Protein AF-0000000068899303 (afdb_homodimer)

pLDDT: mean 80.13, std 23.03, range [24.72, 98.56]

Sequence (260 aa):
MVKLCFHVSSISHFLCCVFVSSFFVKTLVCQPFPRPDQIEILLAFKNEFPILKCDFRKWSDSKQKTKSWTSKDVKSFDGVVFDNDTGVVTKLDLLGACLSGTLRANSSLFRFHHLRYLDLSYNYFDSLSAMVKLCFHVSSISHFLCCVFVSSFFVKTLVCQPFPRPDQIEILLAFKNEFPILKCDFRKWSDSKQKTKSWTSKDVKSFDGVVFDNDTGVVTKLDLLGACLSGTLRANSSLFRFHHLRYLDLSYNYFDSLSA

Foldseek 3Di:
DDDDDDDDDPPPPPPPPPPPPVPPPPPPPQQDAQDVVQLVLLVQLCVQWDADPQDCVVPVPAALQQVQSDPVCNVRRGQWDADRRPNATATRGCANNRTEEEDDPPRSVVVRPRYPYDDPPNYHYDDNDD/DDDPPPDDDPPPPPPPPPPPPPPPPPPPPQQDAQDVVQLVLLVQLCVQWDADPQDCVVPVPAALQQVQSDPVCNVRRGQWDADRRPNATATRGCANNRTEEEDDPPRSVVVRPRYPYDDPPNYHYDDNDD

InterPro domains:
  IPR032675 Leucine-rich repeat domain superfamily [G3DSA:3.80.10.10] (34-130)
  IPR046956 Receptor-like protein 23-like [PTHR48061] (35-127)

Radius of gyration: 35.39 Å; Cα contacts (8 Å, |Δi|>4): 417; chains: 2; bounding box: 84×170×72 Å

Structure (mmCIF, N/CA/C/O backbone):
data_AF-0000000068899303-model_v1
#
loop_
_entity.id
_entity.type
_entity.pdbx_description
1 polymer 'BnaC02g09360D protein'
#
loop_
_atom_site.group_PDB
_atom_site.id
_atom_site.type_symbol
_atom_site.label_atom_id
_atom_site.label_alt_id
_atom_site.label_comp_id
_atom_site.label_asym_id
_atom_site.label_entity_id
_atom_site.label_seq_id
_atom_site.pdbx_PDB_ins_code
_atom_site.Cartn_x
_atom_site.Cartn_y
_atom_site.Cartn_z
_atom_site.occupancy
_atom_site.B_iso_or_equiv
_atom_site.auth_seq_id
_atom_site.auth_comp_id
_atom_site.auth_asym_id
_atom_site.auth_atom_id
_atom_site.pdbx_PDB_model_num
ATOM 1 N N . MET A 1 1 ? 47.969 77.938 48.969 1 29.16 1 MET A N 1
ATOM 2 C CA . MET A 1 1 ? 46.656 77.688 48.406 1 29.16 1 MET A CA 1
ATOM 3 C C . MET A 1 1 ? 46.688 76.5 47.406 1 29.16 1 MET A C 1
ATOM 5 O O . MET A 1 1 ? 47.688 76.375 46.688 1 29.16 1 MET A O 1
ATOM 9 N N . VAL A 1 2 ? 45.656 75.625 47.438 1 36.94 2 VAL A N 1
ATOM 10 C CA . VAL A 1 2 ? 45.188 74.25 47.219 1 36.94 2 VAL A CA 1
ATOM 11 C C . VAL A 1 2 ? 44.844 74.062 45.75 1 36.94 2 VAL A C 1
ATOM 13 O O . VAL A 1 2 ? 43.656 74.125 45.375 1 36.94 2 VAL A O 1
ATOM 16 N N . LYS A 1 3 ? 45.438 74.812 44.844 1 29.44 3 LYS A N 1
ATOM 17 C CA . LYS A 1 3 ? 44.5 74.75 43.719 1 29.44 3 LYS A CA 1
ATOM 18 C C . LYS A 1 3 ? 44.156 73.312 43.344 1 29.44 3 LYS A C 1
ATOM 20 O O . LYS A 1 3 ? 42.969 73 43.188 1 29.44 3 LYS A O 1
ATOM 25 N N . LEU A 1 4 ? 44.969 72.75 42.469 1 34.19 4 LEU A N 1
ATOM 26 C CA . LEU A 1 4 ? 44.625 72.125 41.219 1 34.19 4 LEU A CA 1
ATOM 27 C C . LEU A 1 4 ? 44.125 70.688 41.438 1 34.19 4 LEU A C 1
ATOM 29 O O . LEU A 1 4 ? 44.875 69.812 41.844 1 34.19 4 LEU A O 1
ATOM 33 N N . CYS A 1 5 ? 42.875 70.625 41.844 1 29.91 5 CYS A N 1
ATOM 34 C CA . CYS A 1 5 ? 42.062 69.438 42.188 1 29.91 5 CYS A CA 1
ATOM 35 C C . CYS A 1 5 ? 42.062 68.438 41.094 1 29.91 5 CYS A C 1
ATOM 37 O O . CYS A 1 5 ? 42.219 67.25 41.344 1 29.91 5 CYS A O 1
ATOM 39 N N . PHE A 1 6 ? 41.344 68.562 39.906 1 32.66 6 PHE A N 1
ATOM 40 C CA . PHE A 1 6 ? 40.25 67.688 39.5 1 32.66 6 PHE A CA 1
ATOM 41 C C . PHE A 1 6 ? 40.812 66.375 38.875 1 32.66 6 PHE A C 1
ATOM 43 O O . PHE A 1 6 ? 41.938 66.375 38.406 1 32.66 6 PHE A O 1
ATOM 50 N N . HIS A 1 7 ? 39.781 65.312 38.75 1 35.44 7 HIS A N 1
ATOM 51 C CA . HIS A 1 7 ? 39.344 63.906 38.719 1 35.44 7 HIS A CA 1
ATOM 52 C C . HIS A 1 7 ? 39.375 63.344 37.312 1 35.44 7 HIS A C 1
ATOM 54 O O . HIS A 1 7 ? 38.906 62.219 37.062 1 35.44 7 HIS A O 1
ATOM 60 N N . VAL A 1 8 ? 40.094 63.719 36.344 1 32.78 8 VAL A N 1
ATOM 61 C CA . VAL A 1 8 ? 39.531 63.281 35.062 1 32.78 8 VAL A CA 1
ATOM 62 C C . VAL A 1 8 ? 39.281 61.781 35.125 1 32.78 8 VAL A C 1
ATOM 64 O O . VAL A 1 8 ? 39.812 61.062 35.969 1 32.78 8 VAL A O 1
ATOM 67 N N . SER A 1 9 ? 38.781 61.188 33.875 1 36.06 9 SER A N 1
ATOM 68 C CA . SER A 1 9 ? 37.812 60.406 33.094 1 36.06 9 SER A CA 1
ATOM 69 C C . SER A 1 9 ? 38.344 59 32.875 1 36.06 9 SER A C 1
ATOM 71 O O . SER A 1 9 ? 39.344 58.781 32.188 1 36.06 9 SER A O 1
ATOM 73 N N . SER A 1 10 ? 38.719 58.219 33.875 1 37.72 10 SER A N 1
ATOM 74 C CA . SER A 1 10 ? 39.031 56.844 33.469 1 37.72 10 SER A CA 1
ATOM 75 C C . SER A 1 10 ? 37.906 56.281 32.594 1 37.72 10 SER A C 1
ATOM 77 O O . SER A 1 10 ? 36.75 56.25 33 1 37.72 10 SER A O 1
ATOM 79 N N . ILE A 1 11 ? 37.938 56.469 31.281 1 40.56 11 ILE A N 1
ATOM 80 C CA . ILE A 1 11 ? 37.219 55.781 30.219 1 40.56 11 ILE A CA 1
ATOM 81 C C . ILE A 1 11 ? 37.219 54.281 30.484 1 40.56 11 ILE A C 1
ATOM 83 O O . ILE A 1 11 ? 38.281 53.625 30.516 1 40.56 11 ILE A O 1
ATOM 87 N N . SER A 1 12 ? 36.5 53.812 31.531 1 38.66 12 SER A N 1
ATOM 88 C CA . SER A 1 12 ? 36.125 52.406 31.625 1 38.66 12 SER A CA 1
ATOM 89 C C . SER A 1 12 ? 35.75 51.844 30.266 1 38.66 12 SER A C 1
ATOM 91 O O . SER A 1 12 ? 35 52.469 29.5 1 38.66 12 SER A O 1
ATOM 93 N N . HIS A 1 13 ? 36.719 51.188 29.609 1 44.22 13 HIS A N 1
ATOM 94 C CA . HIS A 1 13 ? 36.469 50.25 28.516 1 44.22 13 HIS A CA 1
ATOM 95 C C . HIS A 1 13 ? 35.219 49.438 28.766 1 44.22 13 HIS A C 1
ATOM 97 O O . HIS A 1 13 ? 35.156 48.656 29.734 1 44.22 13 HIS A O 1
ATOM 103 N N . PHE A 1 14 ? 34 50.062 28.703 1 42.41 14 PHE A N 1
ATOM 104 C CA . PHE A 1 14 ? 32.781 49.281 28.438 1 42.41 14 PHE A CA 1
ATOM 105 C C . PHE A 1 14 ? 33.062 48.188 27.406 1 42.41 14 PHE A C 1
ATOM 107 O O . PHE A 1 14 ? 33.25 48.469 26.234 1 42.41 14 PHE A O 1
ATOM 114 N N . LEU A 1 15 ? 33.969 47.25 27.719 1 40.06 15 LEU A N 1
ATOM 115 C CA . LEU A 1 15 ? 33.906 46 26.969 1 40.06 15 LEU A CA 1
ATOM 116 C C . LEU A 1 15 ? 32.438 45.625 26.75 1 40.06 15 LEU A C 1
ATOM 118 O O . LEU A 1 15 ? 31.734 45.281 27.719 1 40.06 15 LEU A O 1
ATOM 122 N N . CYS A 1 16 ? 31.734 46.344 25.797 1 38.06 16 CYS A N 1
ATOM 123 C CA . CYS A 1 16 ? 30.516 45.844 25.156 1 38.06 16 CYS A CA 1
ATOM 124 C C . CYS A 1 16 ? 30.625 44.344 24.891 1 38.06 16 CYS A C 1
ATOM 126 O O . CYS A 1 16 ? 31.438 43.906 24.078 1 38.06 16 CYS A O 1
ATOM 128 N N . CYS A 1 17 ? 30.781 43.531 25.906 1 40.78 17 CYS A N 1
ATOM 129 C CA . CYS A 1 17 ? 30.344 42.156 25.625 1 40.78 17 CYS A CA 1
ATOM 130 C C . CYS A 1 17 ? 29.125 42.156 24.719 1 40.78 17 CYS A C 1
ATOM 132 O O . CYS A 1 17 ? 28.031 42.531 25.141 1 40.78 17 CYS A O 1
ATOM 134 N N . VAL A 1 18 ? 29.281 42.562 23.453 1 42.59 18 VAL A N 1
ATOM 135 C CA . VAL A 1 18 ? 28.344 42.062 22.453 1 42.59 18 VAL A CA 1
ATOM 136 C C . VAL A 1 18 ? 27.953 40.625 22.766 1 42.59 18 VAL A C 1
ATOM 138 O O . VAL A 1 18 ? 28.766 39.719 22.656 1 42.59 18 VAL A O 1
ATOM 141 N N . PHE A 1 19 ? 27.266 40.281 23.906 1 42.25 19 PHE A N 1
ATOM 142 C CA . PHE A 1 19 ? 26.406 39.094 23.922 1 42.25 19 PHE A CA 1
ATOM 143 C C . PHE A 1 19 ? 25.75 38.875 22.562 1 42.25 19 PHE A C 1
ATOM 145 O O . PHE A 1 19 ? 24.828 39.625 22.188 1 42.25 19 PHE A O 1
ATOM 152 N N . VAL A 1 20 ? 26.484 38.562 21.484 1 45.97 20 VAL A N 1
ATOM 153 C CA . VAL A 1 20 ? 25.891 37.875 20.344 1 45.97 20 VAL A CA 1
ATOM 154 C C . VAL A 1 20 ? 24.844 36.844 20.859 1 45.97 20 VAL A C 1
ATOM 156 O O . VAL A 1 20 ? 25.203 35.781 21.359 1 45.97 20 VAL A O 1
ATOM 159 N N . SER A 1 21 ? 23.812 37.25 21.672 1 47.25 21 SER A N 1
ATOM 160 C CA . SER A 1 21 ? 22.609 36.406 21.703 1 47.25 21 SER A CA 1
ATOM 161 C C . SER A 1 21 ? 22.375 35.719 20.375 1 47.25 21 SER A C 1
ATOM 163 O O . SER A 1 21 ? 22.234 36.344 19.344 1 47.25 21 SER A O 1
ATOM 165 N N . SER A 1 22 ? 23.125 34.688 20.094 1 49.34 22 SER A N 1
ATOM 166 C CA . SER A 1 22 ? 22.703 33.75 19.047 1 49.34 22 SER A CA 1
ATOM 167 C C . SER A 1 22 ? 21.188 33.594 19 1 49.34 22 SER A C 1
ATOM 169 O O . SER A 1 22 ? 20.594 33.062 19.938 1 49.34 22 SER A O 1
ATOM 171 N N . PHE A 1 23 ? 20.406 34.594 18.594 1 45.19 23 PHE A N 1
ATOM 172 C CA . PHE A 1 23 ? 19.031 34.375 18.156 1 45.19 23 PHE A CA 1
ATOM 173 C C . PHE A 1 23 ? 18.922 33.062 17.375 1 45.19 23 PHE A C 1
ATOM 175 O O . PHE A 1 23 ? 19.172 33.031 16.172 1 45.19 23 PHE A O 1
ATOM 182 N N . PHE A 1 24 ? 19.188 31.891 18 1 51.12 24 PHE A N 1
ATOM 183 C CA . PHE A 1 24 ? 18.609 30.688 17.391 1 51.12 24 PHE A CA 1
ATOM 184 C C . PHE A 1 24 ? 17.172 30.953 16.938 1 51.12 24 PHE A C 1
ATOM 186 O O . PHE A 1 24 ? 16.234 30.859 17.734 1 51.12 24 PHE A O 1
ATOM 193 N N . VAL A 1 25 ? 16.938 31.844 15.945 1 51.53 25 VAL A N 1
ATOM 194 C CA . VAL A 1 25 ? 15.648 31.781 15.273 1 51.53 25 VAL A CA 1
ATOM 195 C C . VAL A 1 25 ? 15.242 30.328 15.047 1 51.53 25 VAL A C 1
ATOM 197 O O . VAL A 1 25 ? 15.875 29.625 14.266 1 51.53 25 VAL A O 1
ATOM 200 N N . LYS A 1 26 ? 14.797 29.656 16.094 1 53.16 26 LYS A N 1
ATOM 201 C CA . LYS A 1 26 ? 14.008 28.484 15.703 1 53.16 26 LYS A CA 1
ATOM 202 C C . LYS A 1 26 ? 13.156 28.781 14.477 1 53.16 26 LYS A C 1
ATOM 204 O O . LYS A 1 26 ? 12.219 29.578 14.539 1 53.16 26 LYS A O 1
ATOM 209 N N . THR A 1 27 ? 13.664 28.859 13.242 1 52.06 27 THR A N 1
ATOM 210 C CA . THR A 1 27 ? 12.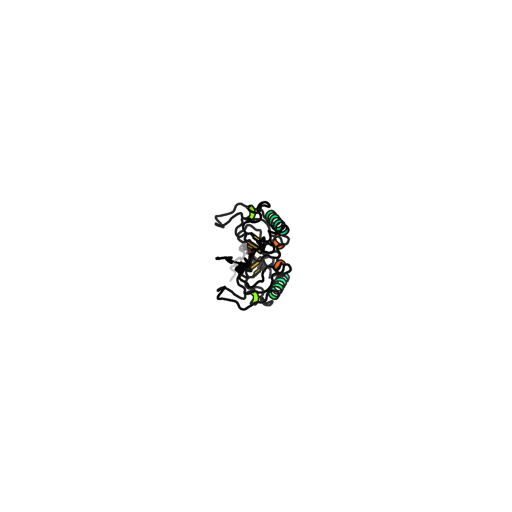742 28.812 12.117 1 52.06 27 THR A CA 1
ATOM 211 C C . THR A 1 27 ? 11.617 27.812 12.383 1 52.06 27 THR A C 1
ATOM 213 O O . THR A 1 27 ? 11.867 26.641 12.664 1 52.06 27 THR A O 1
ATOM 216 N N . LEU A 1 28 ? 10.555 28.203 12.969 1 50.09 28 LEU A N 1
ATOM 217 C CA . LEU A 1 28 ? 9.32 27.422 12.867 1 50.09 28 LEU A CA 1
ATOM 218 C C . LEU A 1 28 ? 9.156 26.844 11.477 1 50.09 28 LEU A C 1
ATOM 220 O O . LEU A 1 28 ? 8.938 27.578 10.508 1 50.09 28 LEU A O 1
ATOM 224 N N . VAL A 1 29 ? 10.031 25.953 11.062 1 52.75 29 VAL A N 1
ATOM 225 C CA . VAL A 1 29 ? 9.758 25.219 9.828 1 52.75 29 VAL A CA 1
ATOM 226 C C . VAL A 1 29 ? 8.266 24.891 9.75 1 52.75 29 VAL A C 1
ATOM 228 O O . VAL A 1 2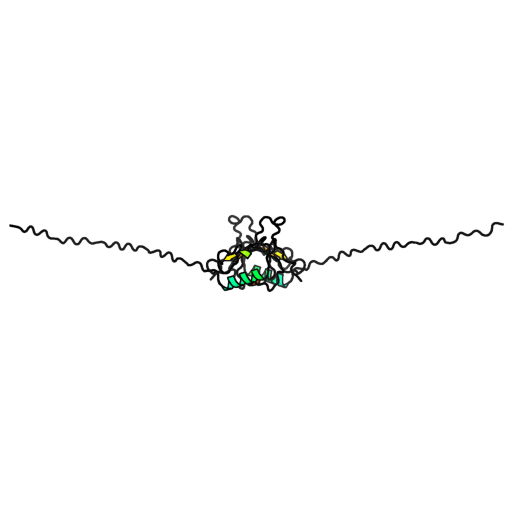9 ? 7.742 24.172 10.609 1 52.75 29 VAL A O 1
ATOM 231 N N . CYS A 1 30 ? 7.5 25.797 9.305 1 54.53 30 CYS A N 1
ATOM 232 C CA . CYS A 1 30 ? 6.105 25.469 9.008 1 54.53 30 CYS A CA 1
ATOM 233 C C . CYS A 1 30 ? 5.988 24.094 8.367 1 54.53 30 CYS A C 1
ATOM 235 O O . CYS A 1 30 ? 6.66 23.812 7.371 1 54.53 30 CYS A O 1
ATOM 237 N N . GLN A 1 31 ? 5.816 23 9.133 1 59.97 31 GLN A N 1
ATOM 238 C CA . GLN A 1 31 ? 5.531 21.703 8.523 1 59.97 31 GLN A CA 1
ATOM 239 C C . GLN A 1 31 ? 4.637 21.859 7.301 1 59.97 31 GLN A C 1
ATOM 241 O O . GLN A 1 31 ? 3.736 22.703 7.281 1 59.97 31 GLN A O 1
ATOM 246 N N . PRO A 1 32 ? 5.207 21.359 6.184 1 64 32 PRO A N 1
ATOM 247 C CA . PRO A 1 32 ? 4.363 21.484 4.992 1 64 32 PRO A CA 1
ATOM 248 C C . PRO A 1 32 ? 2.928 21.016 5.234 1 64 32 PRO A C 1
ATOM 250 O O . PRO A 1 32 ? 2.701 20.078 5.996 1 64 32 PRO A O 1
ATOM 253 N N . PHE A 1 33 ? 2.006 21.781 5.098 1 80.56 33 PHE A N 1
ATOM 254 C CA . PHE A 1 33 ? 0.578 21.484 5.082 1 80.56 33 PHE A CA 1
ATOM 255 C C . PHE A 1 33 ? 0.266 20.359 4.098 1 80.56 33 PHE A C 1
ATOM 257 O O . PHE A 1 33 ? 1 20.156 3.129 1 80.56 33 PHE A O 1
ATOM 264 N N . PRO A 1 34 ? -0.693 19.438 4.504 1 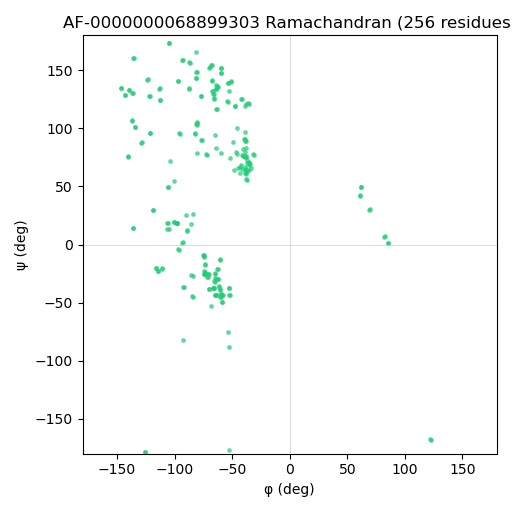92.12 34 PRO A N 1
ATOM 265 C CA . PRO A 1 34 ? -1.184 18.469 3.518 1 92.12 34 PRO A CA 1
ATOM 266 C C . PRO A 1 34 ? -1.44 19.109 2.152 1 92.12 34 PRO A C 1
ATOM 268 O O . PRO A 1 34 ? -2.074 20.156 2.068 1 92.12 34 PRO A O 1
ATOM 271 N N . ARG A 1 35 ? -0.821 18.547 1.108 1 93.75 35 ARG A N 1
ATOM 272 C CA . ARG A 1 35 ? -0.974 19.047 -0.255 1 93.75 35 ARG A CA 1
ATOM 273 C C . ARG A 1 35 ? -2.418 18.922 -0.726 1 93.75 35 ARG A C 1
ATOM 275 O O . ARG A 1 35 ? -3.045 17.875 -0.545 1 93.75 35 ARG A O 1
ATOM 282 N N . PRO A 1 36 ? -2.928 19.906 -1.355 1 94.44 36 PRO A N 1
ATOM 283 C CA . PRO A 1 36 ? -4.328 19.875 -1.778 1 94.44 36 PRO A CA 1
ATOM 284 C C . PRO A 1 36 ? -4.641 18.734 -2.734 1 94.44 36 PRO A C 1
ATOM 286 O O . PRO A 1 36 ? -5.734 18.156 -2.684 1 94.44 36 PRO A O 1
ATOM 289 N N . ASP A 1 37 ? -3.775 18.391 -3.652 1 95.94 37 ASP A N 1
ATOM 290 C CA . ASP A 1 37 ? -4.035 17.281 -4.57 1 95.94 37 ASP A CA 1
ATOM 291 C C . ASP A 1 37 ? -4.195 15.969 -3.814 1 95.94 37 ASP A C 1
ATOM 293 O O . ASP A 1 37 ? -5.012 15.125 -4.195 1 95.94 37 ASP A O 1
ATOM 297 N N . GLN A 1 38 ? -3.398 15.828 -2.717 1 96.19 38 GLN A N 1
ATOM 298 C CA . GLN A 1 38 ? -3.502 14.625 -1.893 1 96.19 38 GLN A CA 1
ATOM 299 C C . GLN A 1 38 ? -4.855 14.555 -1.195 1 96.19 38 GLN A C 1
ATOM 301 O O . GLN A 1 38 ? -5.453 13.477 -1.099 1 96.19 38 GLN A O 1
ATOM 306 N N . ILE A 1 39 ? -5.301 15.688 -0.806 1 96.81 39 ILE A N 1
ATOM 307 C CA . ILE A 1 39 ? -6.605 15.773 -0.157 1 96.81 39 ILE A CA 1
ATOM 308 C C . ILE A 1 39 ? -7.699 15.383 -1.146 1 96.81 39 ILE A C 1
ATOM 310 O O . ILE A 1 39 ? -8.617 14.625 -0.803 1 96.81 39 ILE A O 1
ATOM 314 N N . GLU A 1 40 ? -7.574 15.867 -2.281 1 97.19 40 GLU A N 1
ATOM 315 C CA . GLU A 1 40 ? -8.539 15.531 -3.324 1 97.19 40 GLU A CA 1
ATOM 316 C C . GLU A 1 40 ? -8.562 14.031 -3.59 1 97.19 40 GLU A C 1
ATOM 318 O O . GLU A 1 40 ? -9.633 13.438 -3.738 1 97.19 40 GLU A O 1
ATOM 323 N N . ILE A 1 41 ? -7.422 13.391 -3.652 1 97.88 41 ILE A N 1
ATOM 324 C CA . ILE A 1 41 ? -7.336 11.953 -3.873 1 97.88 41 ILE A CA 1
ATOM 325 C C . ILE A 1 41 ? -7.992 11.211 -2.709 1 97.88 41 ILE A C 1
ATOM 327 O O . ILE A 1 41 ? -8.742 10.258 -2.918 1 97.88 41 ILE A O 1
ATOM 331 N N . LEU A 1 42 ? -7.742 11.625 -1.48 1 98.06 42 LEU A N 1
ATOM 332 C CA . LEU A 1 42 ? -8.328 11 -0.303 1 98.06 42 LEU A CA 1
ATOM 333 C C . LEU A 1 42 ? -9.852 11.078 -0.348 1 98.06 42 LEU A C 1
ATOM 335 O O . LEU A 1 42 ? -10.539 10.086 -0.082 1 98.06 42 LEU A O 1
ATOM 339 N N . LEU A 1 43 ? -10.32 12.227 -0.686 1 97.62 43 LEU A N 1
ATOM 340 C CA . LEU A 1 43 ? -11.766 12.414 -0.711 1 97.62 43 LEU A CA 1
ATOM 341 C C . LEU A 1 43 ? -12.398 11.633 -1.861 1 97.62 43 LEU A C 1
ATOM 343 O O . LEU A 1 43 ? -13.5 11.094 -1.725 1 97.62 43 LEU A O 1
ATOM 347 N N . ALA A 1 44 ? -11.773 11.57 -2.982 1 97.69 44 ALA A N 1
ATOM 348 C CA . ALA A 1 44 ? -12.234 10.719 -4.074 1 97.69 44 ALA A CA 1
ATOM 349 C C . ALA A 1 44 ? -12.289 9.258 -3.637 1 97.69 44 ALA A C 1
ATOM 351 O O . ALA A 1 44 ? -13.266 8.555 -3.918 1 97.69 44 ALA A O 1
ATOM 352 N N . PHE A 1 45 ? -11.289 8.773 -2.936 1 98.12 45 PHE A N 1
ATOM 353 C CA . PHE A 1 45 ? -11.234 7.422 -2.404 1 98.12 45 PHE A CA 1
ATOM 354 C C . PHE A 1 45 ? -12.406 7.16 -1.468 1 98.12 45 PHE A C 1
ATOM 356 O O . PHE A 1 45 ? -13.078 6.133 -1.575 1 98.12 45 PHE A O 1
ATOM 363 N N . LYS A 1 46 ? -12.539 8.109 -0.593 1 97.38 46 LYS A N 1
ATOM 364 C CA . LYS A 1 46 ? -13.648 8.016 0.344 1 97.38 46 LYS A CA 1
ATOM 365 C C . LYS A 1 46 ? -14.969 7.801 -0.393 1 97.38 46 LYS A C 1
ATOM 367 O O . LYS A 1 46 ? -15.789 6.977 0.016 1 97.38 46 LYS A O 1
ATOM 372 N N . ASN A 1 47 ? -15.195 8.508 -1.46 1 96.81 47 ASN A N 1
ATOM 373 C CA . ASN A 1 47 ? -16.438 8.445 -2.225 1 96.81 47 ASN A CA 1
ATOM 374 C C . ASN A 1 47 ? -16.562 7.121 -2.979 1 96.81 47 ASN A C 1
ATOM 376 O O . ASN A 1 47 ? -17.672 6.672 -3.271 1 96.81 47 ASN A O 1
ATOM 380 N N . GLU A 1 48 ? -15.508 6.48 -3.285 1 96.75 48 GLU A N 1
ATOM 381 C CA . GLU A 1 48 ? -15.508 5.215 -4.012 1 96.75 48 GLU A CA 1
ATOM 382 C C . GLU A 1 48 ? -15.969 4.066 -3.119 1 96.75 48 GLU A C 1
ATOM 384 O O . GLU A 1 48 ? -16.469 3.051 -3.611 1 96.75 48 GLU A O 1
ATOM 389 N N . PHE A 1 49 ? -15.789 4.223 -1.804 1 96.62 49 PHE A N 1
ATOM 390 C CA . PHE A 1 49 ? -16 3.096 -0.903 1 96.62 49 PHE A CA 1
ATOM 391 C C . PHE A 1 49 ? -16.922 3.49 0.242 1 96.62 49 PHE A C 1
ATOM 393 O O . PHE A 1 49 ? -16.469 3.816 1.337 1 96.62 49 PHE A O 1
ATOM 400 N N . PRO A 1 50 ? -18.156 3.352 0.006 1 95.25 50 PRO A N 1
ATOM 401 C CA . PRO A 1 50 ? -19.125 3.709 1.059 1 95.25 50 PRO A CA 1
ATOM 402 C C . PRO A 1 50 ? -18.922 2.9 2.338 1 95.25 50 PRO A C 1
ATOM 404 O O . PRO A 1 50 ? -18.484 1.746 2.281 1 95.25 50 PRO A O 1
ATOM 407 N N . ILE A 1 51 ? -19.219 3.545 3.449 1 94.5 51 ILE A N 1
ATOM 408 C CA . ILE A 1 51 ? -19.078 2.924 4.762 1 94.5 51 ILE A CA 1
ATOM 409 C C . ILE A 1 51 ? -20.359 2.172 5.121 1 94.5 51 ILE A C 1
ATOM 411 O O . ILE A 1 51 ? -21.453 2.668 4.895 1 94.5 51 ILE A O 1
ATOM 415 N N . LEU A 1 52 ? -20.172 1.025 5.586 1 90.06 52 LEU A N 1
ATOM 416 C CA . LEU A 1 52 ? -21.266 0.243 6.137 1 90.06 52 LEU A CA 1
ATOM 417 C C . LEU A 1 52 ? -21.203 0.22 7.66 1 90.06 52 LEU A C 1
ATOM 419 O O . LEU A 1 52 ? -20.328 0.831 8.266 1 90.06 52 LEU A O 1
ATOM 423 N N . LYS A 1 53 ? -22.328 -0.393 8.242 1 87.94 53 LYS A N 1
ATOM 424 C CA . LYS A 1 53 ? -22.25 -0.666 9.68 1 87.94 53 LYS A CA 1
ATOM 425 C C . LYS A 1 53 ? -21.172 -1.704 9.984 1 87.94 53 LYS A C 1
ATOM 427 O O . LYS A 1 53 ? -21.141 -2.771 9.367 1 87.94 53 LYS A O 1
ATOM 432 N N . CYS A 1 54 ? -20.266 -1.316 10.883 1 87.38 54 CYS A N 1
ATOM 433 C CA . CYS A 1 54 ? -19.188 -2.225 11.234 1 87.38 54 CYS A CA 1
ATOM 434 C C . CYS A 1 54 ? -19.719 -3.459 11.953 1 87.38 54 CYS A C 1
ATOM 436 O O . CYS A 1 54 ? -20.625 -3.357 12.773 1 87.38 54 CYS A O 1
ATOM 438 N N . ASP A 1 55 ? -19.312 -4.531 11.484 1 86.38 55 ASP A N 1
ATOM 439 C CA . ASP A 1 55 ? -19.609 -5.746 12.242 1 86.38 55 ASP A CA 1
ATOM 440 C C . ASP A 1 55 ? -18.594 -5.949 13.367 1 86.38 55 ASP A C 1
ATOM 442 O O . ASP A 1 55 ? -17.531 -6.543 13.156 1 86.38 55 ASP A O 1
ATOM 446 N N . PHE A 1 56 ? -18.828 -5.547 14.586 1 84.69 56 PHE A N 1
ATOM 447 C CA . PHE A 1 56 ? -17.906 -5.586 15.719 1 84.69 56 PHE A CA 1
ATOM 448 C C . PHE A 1 56 ? -17.734 -7.016 16.219 1 84.69 56 PHE A C 1
ATOM 450 O O . PHE A 1 56 ? -16.766 -7.309 16.938 1 84.69 56 PHE A O 1
ATOM 457 N N . ARG A 1 57 ? -18.75 -7.844 15.922 1 84 57 ARG A N 1
ATOM 458 C CA . ARG A 1 57 ? -18.609 -9.25 16.281 1 84 57 ARG A CA 1
ATOM 459 C C . ARG A 1 57 ? -17.484 -9.906 15.5 1 84 57 ARG A C 1
ATOM 461 O O . ARG A 1 57 ? -16.734 -10.734 16.031 1 84 57 ARG A O 1
ATOM 468 N N . LYS A 1 58 ? -17.328 -9.406 14.305 1 80.19 58 LYS A N 1
ATOM 469 C CA . LYS A 1 58 ? -16.297 -9.961 13.43 1 80.19 58 LYS A CA 1
ATOM 470 C C . LYS A 1 58 ? -14.938 -9.328 13.711 1 80.19 58 LYS A C 1
ATOM 472 O O . LYS A 1 58 ? -13.93 -10.023 13.805 1 80.19 58 LYS A O 1
ATOM 477 N N . TRP A 1 59 ? -14.992 -7.863 13.859 1 87.19 59 TRP A N 1
ATOM 478 C CA . TRP A 1 59 ? -13.773 -7.109 14.133 1 87.19 59 TRP A CA 1
ATOM 479 C C . TRP A 1 59 ? -14.008 -6.082 15.234 1 87.19 59 TRP A C 1
ATOM 481 O O . TRP A 1 59 ? -14.492 -4.98 14.977 1 87.19 59 TRP A O 1
ATOM 491 N N . SER A 1 60 ? -13.586 -6.402 16.406 1 89.44 60 SER A N 1
ATOM 492 C CA . SER A 1 60 ? -13.898 -5.637 17.594 1 89.44 60 SER A CA 1
ATOM 493 C C . SER A 1 60 ? -13.305 -4.234 17.531 1 89.44 60 SER A C 1
ATOM 495 O O . SER A 1 60 ? -13.875 -3.285 18.078 1 89.44 60 SER A O 1
ATOM 497 N N . ASP A 1 61 ? -12.188 -4.086 16.828 1 90.88 61 ASP A N 1
ATOM 498 C CA . ASP A 1 61 ? -11.516 -2.791 16.797 1 90.88 61 ASP A CA 1
ATOM 499 C C . ASP A 1 61 ? -11.883 -2.006 15.539 1 90.88 61 ASP A C 1
ATOM 501 O O . ASP A 1 61 ? -11.211 -1.034 15.188 1 90.88 61 ASP A O 1
ATOM 505 N N . SER A 1 62 ? -12.961 -2.434 14.961 1 93.81 62 SER A N 1
ATOM 506 C CA . SER A 1 62 ? -13.375 -1.754 13.742 1 93.81 62 SER A CA 1
ATOM 507 C C . SER A 1 62 ? -13.82 -0.326 14.023 1 93.81 62 SER A C 1
ATOM 509 O O . SER A 1 62 ? -14.352 -0.04 15.102 1 93.81 62 SER A O 1
ATOM 511 N N . LYS A 1 63 ? -13.477 0.559 13.164 1 95.62 63 LYS A N 1
ATOM 512 C CA . LYS A 1 63 ? -13.859 1.966 13.25 1 95.62 63 LYS A CA 1
ATOM 513 C C . LYS A 1 63 ? -14.07 2.568 11.867 1 95.62 63 LYS A C 1
ATOM 515 O O . LYS A 1 63 ? -13.281 2.324 10.945 1 95.62 63 LYS A O 1
ATOM 520 N N . GLN A 1 64 ? -15.18 3.314 11.75 1 96.44 64 GLN A N 1
ATOM 521 C CA . GLN A 1 64 ? -15.445 4.004 10.492 1 96.44 64 GLN A CA 1
ATOM 522 C C . GLN A 1 64 ? -14.508 5.188 10.305 1 96.44 64 GLN A C 1
ATOM 524 O O . GLN A 1 64 ? -14.922 6.344 10.414 1 96.44 64 GLN A O 1
ATOM 529 N N . LYS A 1 65 ? -13.297 4.965 9.93 1 96.88 65 LYS A N 1
ATOM 530 C CA . LYS A 1 65 ? -12.203 5.926 9.961 1 96.88 65 LYS A CA 1
ATOM 531 C C . LYS A 1 65 ? -12.445 7.066 8.977 1 96.88 65 LYS A C 1
ATOM 533 O O . LYS A 1 65 ? -12.18 8.234 9.289 1 96.88 65 LYS A O 1
ATOM 538 N N . THR A 1 66 ? -13.023 6.762 7.809 1 97.5 66 THR A N 1
ATOM 539 C CA . THR A 1 66 ? -13.125 7.766 6.758 1 97.5 66 THR A CA 1
ATOM 540 C C . THR A 1 66 ? -14.211 8.789 7.094 1 97.5 66 THR A C 1
ATOM 542 O O . THR A 1 66 ? -14.281 9.852 6.469 1 97.5 66 THR A O 1
ATOM 545 N N . LYS A 1 67 ? -14.977 8.547 8.102 1 95.44 67 LYS A N 1
ATOM 546 C CA . LYS A 1 67 ? -15.938 9.539 8.562 1 95.44 67 LYS A CA 1
ATOM 547 C C . LYS A 1 67 ? -15.242 10.812 9.031 1 95.44 67 LYS A C 1
ATOM 549 O O . LYS A 1 67 ? -15.805 11.906 8.945 1 95.44 67 LYS A O 1
ATOM 554 N N . SER A 1 68 ? -14.062 1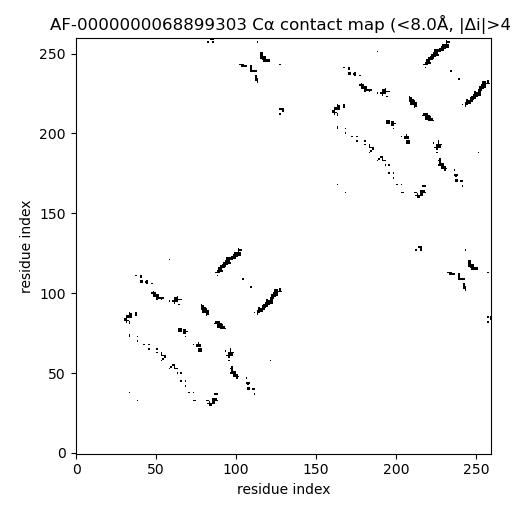0.68 9.523 1 96.62 68 SER A N 1
ATOM 555 C CA . SER A 1 68 ? -13.312 11.82 10.023 1 96.62 68 SER A CA 1
ATOM 556 C C . SER A 1 68 ? -12.789 12.688 8.883 1 96.62 68 SER A C 1
ATOM 558 O O . SER A 1 68 ? -12.352 13.82 9.102 1 96.62 68 SER A O 1
ATOM 560 N N . TRP A 1 69 ? -12.766 12.148 7.613 1 97 69 TRP A N 1
ATOM 561 C CA . TRP A 1 69 ? -12.172 12.836 6.469 1 97 69 TRP A CA 1
ATOM 562 C C . TRP A 1 69 ? -13.102 13.93 5.953 1 97 69 TRP A C 1
ATOM 564 O O . TRP A 1 69 ? -13.922 13.688 5.066 1 97 69 TRP A O 1
ATOM 574 N N . THR A 1 70 ? -12.898 15.102 6.539 1 91.56 70 THR A N 1
ATOM 575 C CA . THR A 1 70 ? -13.656 16.266 6.105 1 91.56 70 THR A CA 1
ATOM 576 C C . THR A 1 70 ? -12.711 17.391 5.668 1 91.56 70 THR A C 1
ATOM 578 O O . THR A 1 70 ? -11.617 17.531 6.211 1 91.56 70 THR A O 1
ATOM 581 N N . SER A 1 71 ? -13.055 18.125 4.633 1 85.88 71 SER A N 1
ATOM 582 C CA . SER A 1 71 ? -12.203 19.172 4.066 1 85.88 71 SER A CA 1
ATOM 583 C C . SER A 1 71 ? -11.914 20.25 5.098 1 85.88 71 SER A C 1
ATOM 585 O O . SER A 1 71 ? -10.945 21.016 4.953 1 85.88 71 SER A O 1
ATOM 587 N N . LYS A 1 72 ? -12.578 20.281 6.16 1 84.88 72 LYS A N 1
ATOM 588 C CA . LYS A 1 72 ? -12.445 21.344 7.16 1 84.88 72 LYS A CA 1
ATOM 589 C C . LYS A 1 72 ? -11.305 21.031 8.133 1 84.88 72 LYS A C 1
ATOM 591 O O . LYS A 1 72 ? -10.695 21.953 8.68 1 84.88 72 LYS A O 1
ATOM 596 N N . ASP A 1 73 ? -10.953 19.719 8.336 1 86.81 73 ASP A N 1
ATOM 597 C CA . ASP A 1 73 ? -9.922 19.328 9.289 1 86.81 73 ASP A CA 1
ATOM 598 C C . ASP A 1 73 ? -9.062 18.188 8.742 1 86.81 73 ASP A C 1
ATOM 600 O O . ASP A 1 73 ? -9.109 17.062 9.242 1 86.81 73 ASP A O 1
ATOM 604 N N . VAL A 1 74 ? -8.203 18.547 7.844 1 89 74 VAL A N 1
ATOM 605 C CA . VAL A 1 74 ? -7.438 17.562 7.094 1 89 74 VAL A CA 1
ATOM 606 C C . VAL A 1 74 ? -6.402 16.906 8.008 1 89 74 VAL A C 1
ATOM 608 O O . VAL A 1 74 ? -6.07 15.727 7.848 1 89 74 VAL A O 1
ATOM 611 N N . LYS A 1 75 ? -5.949 17.562 8.992 1 85.44 75 LYS A N 1
ATOM 612 C CA . LYS A 1 75 ? -4.906 17.047 9.875 1 85.44 75 LYS A CA 1
ATOM 613 C C . LYS A 1 75 ? -5.465 16 10.836 1 85.44 75 LYS A C 1
ATOM 615 O O . LYS A 1 75 ? -4.707 15.258 11.461 1 85.44 75 LYS A O 1
ATOM 620 N N . SER A 1 76 ? -6.84 15.859 10.844 1 90.94 76 SER A N 1
ATOM 621 C CA . SER A 1 76 ? -7.48 14.938 11.781 1 90.94 76 SER A CA 1
ATOM 622 C C . SER A 1 76 ? -7.984 13.688 11.07 1 90.94 76 SER A C 1
ATOM 624 O O . SER A 1 76 ? -8.781 12.93 11.625 1 90.94 76 SER A O 1
ATOM 626 N N . PHE A 1 77 ? -7.547 13.5 9.844 1 96.94 77 PHE A N 1
ATOM 627 C CA . PHE A 1 77 ? -7.98 12.32 9.094 1 96.94 77 PHE A CA 1
ATOM 628 C C . PHE A 1 77 ? -7.488 11.047 9.773 1 96.94 77 PHE A C 1
ATOM 630 O O . PHE A 1 77 ? -6.285 10.789 9.82 1 96.94 77 PHE A O 1
ATOM 637 N N . ASP A 1 78 ? -8.406 10.227 10.234 1 97.19 78 ASP A N 1
ATOM 638 C CA . ASP A 1 78 ? -8.047 8.953 10.852 1 97.19 78 ASP A CA 1
ATOM 639 C C . ASP A 1 78 ? -7.434 7.996 9.836 1 97.19 78 ASP A C 1
ATOM 641 O O . ASP A 1 78 ? -7.941 7.859 8.719 1 97.19 78 ASP A O 1
ATOM 645 N N . GLY A 1 79 ? -6.344 7.453 10.25 1 98.25 79 GLY A N 1
ATOM 646 C CA . GLY A 1 79 ? -5.719 6.426 9.438 1 98.25 79 GLY A CA 1
ATOM 647 C C . GLY A 1 79 ? -4.812 6.988 8.359 1 98.25 79 GLY A C 1
ATOM 648 O O . GLY A 1 79 ? -4.246 6.238 7.562 1 98.25 79 GLY A O 1
ATOM 649 N N . VAL A 1 80 ? -4.672 8.344 8.289 1 98.12 80 VAL A N 1
ATOM 650 C CA . VAL A 1 80 ? -3.865 8.977 7.258 1 98.12 80 VAL A CA 1
ATOM 651 C C . VAL A 1 80 ? -2.639 9.633 7.887 1 98.12 80 VAL A C 1
ATOM 653 O O . VAL A 1 80 ? -2.74 10.266 8.945 1 98.12 80 VAL A O 1
ATOM 656 N N . VAL A 1 81 ? -1.481 9.438 7.301 1 96.62 81 VAL A N 1
ATOM 657 C CA . VAL A 1 81 ? -0.281 10.156 7.703 1 96.62 81 VAL A CA 1
ATOM 658 C C . VAL A 1 81 ? 0.285 10.922 6.508 1 96.62 81 VAL A C 1
ATOM 660 O O . VAL A 1 81 ? 0.469 10.352 5.43 1 96.62 81 VAL A O 1
ATOM 663 N N . PHE A 1 82 ? 0.512 12.172 6.684 1 94.75 82 PHE A N 1
ATOM 664 C CA . PHE A 1 82 ? 1.155 13.047 5.711 1 94.75 82 PHE A CA 1
ATOM 665 C C . PHE A 1 82 ? 2.643 13.195 6.012 1 94.75 82 PHE A C 1
ATOM 667 O O . PHE A 1 82 ? 3.045 13.219 7.18 1 94.75 82 PHE A O 1
ATOM 674 N N . ASP A 1 83 ? 3.357 13.203 4.945 1 92.62 83 ASP A N 1
ATOM 675 C CA . ASP A 1 83 ? 4.758 13.578 5.125 1 92.62 83 ASP A CA 1
ATOM 676 C C . ASP A 1 83 ? 4.879 15.023 5.602 1 92.62 83 ASP A C 1
ATOM 678 O O . ASP A 1 83 ? 4.289 15.93 5.012 1 92.62 83 ASP A O 1
ATOM 682 N N . ASN A 1 84 ? 5.652 15.18 6.523 1 89.25 84 ASN A N 1
ATOM 683 C CA . ASN A 1 84 ? 5.73 16.5 7.156 1 89.25 84 ASN A CA 1
ATOM 684 C C . ASN A 1 84 ? 6.457 17.5 6.266 1 89.25 84 ASN A C 1
ATOM 686 O O . ASN A 1 84 ? 6.211 18.703 6.355 1 89.25 84 ASN A O 1
ATOM 690 N N . ASP A 1 85 ? 7.273 17.016 5.426 1 87.5 85 ASP A N 1
ATOM 691 C CA . ASP A 1 85 ? 8.086 17.906 4.598 1 87.5 85 ASP A CA 1
ATOM 692 C C . ASP A 1 85 ? 7.398 18.188 3.264 1 87.5 85 ASP A C 1
ATOM 694 O O . ASP A 1 85 ? 7.426 19.328 2.775 1 87.5 85 ASP A O 1
ATOM 698 N N . THR A 1 86 ? 6.734 17.203 2.713 1 90.25 86 THR A N 1
ATOM 699 C CA . THR A 1 86 ? 6.25 17.328 1.344 1 90.25 86 THR A CA 1
ATOM 700 C C . THR A 1 86 ? 4.727 17.422 1.315 1 90.25 86 THR A C 1
ATOM 702 O O . THR A 1 86 ? 4.145 17.859 0.32 1 90.25 86 THR A O 1
ATOM 705 N N . GLY A 1 87 ? 4.137 16.969 2.375 1 93.19 87 GLY A N 1
ATOM 706 C CA . GLY A 1 87 ? 2.688 17.031 2.449 1 93.19 87 GLY A CA 1
ATOM 707 C C . GLY A 1 87 ? 2 15.891 1.721 1 93.19 87 GLY A C 1
ATOM 708 O O . GLY A 1 87 ? 0.773 15.883 1.596 1 93.19 87 GLY A O 1
ATOM 709 N N . VAL A 1 88 ? 2.744 14.898 1.211 1 94.5 88 VAL A N 1
ATOM 710 C CA . VAL A 1 88 ? 2.137 13.781 0.496 1 94.5 88 VAL A CA 1
ATOM 711 C C . VAL A 1 88 ? 1.719 12.703 1.487 1 94.5 88 VAL A C 1
ATOM 713 O O . VAL A 1 88 ? 2.252 12.625 2.598 1 94.5 88 VAL A O 1
ATOM 716 N N . VAL A 1 89 ? 0.767 11.906 1.062 1 96.44 89 VAL A N 1
ATOM 717 C CA . VAL A 1 89 ? 0.306 10.805 1.902 1 96.44 89 VAL A CA 1
ATOM 718 C C . VAL A 1 89 ? 1.312 9.656 1.851 1 96.44 89 VAL A C 1
ATOM 720 O O . VAL A 1 89 ? 1.648 9.164 0.77 1 96.44 89 VAL A O 1
ATOM 723 N N . THR A 1 90 ? 1.747 9.188 3.023 1 96.44 90 THR A N 1
ATOM 724 C CA . THR A 1 90 ? 2.711 8.094 3.059 1 96.44 90 THR A CA 1
ATOM 725 C C . THR A 1 90 ? 2.104 6.859 3.711 1 96.44 90 THR A C 1
ATOM 727 O O . THR A 1 90 ? 2.619 5.75 3.553 1 96.44 90 THR A O 1
ATOM 730 N N . LYS A 1 91 ? 1.033 7.039 4.504 1 97.94 91 LYS A N 1
ATOM 731 C CA . LYS A 1 91 ? 0.402 5.914 5.188 1 97.94 91 LYS A CA 1
ATOM 732 C C . LYS A 1 91 ? -1.119 5.996 5.098 1 97.94 91 LYS A C 1
ATOM 734 O O . LYS A 1 91 ? -1.701 7.066 5.301 1 97.94 91 LYS A O 1
ATOM 739 N N . LEU A 1 92 ? -1.765 4.91 4.695 1 98.56 92 LEU A N 1
ATOM 740 C CA . LEU A 1 92 ? -3.201 4.68 4.816 1 98.56 92 LEU A CA 1
ATOM 741 C C . LEU A 1 92 ? -3.482 3.422 5.629 1 98.56 92 LEU A C 1
ATOM 743 O O . LEU A 1 92 ? -3.377 2.307 5.113 1 98.56 92 LEU A O 1
ATOM 747 N N . ASP A 1 93 ? -3.715 3.588 6.859 1 98.44 93 ASP A N 1
ATOM 748 C CA . ASP A 1 93 ? -4.102 2.482 7.73 1 98.44 93 ASP A CA 1
ATOM 749 C C . ASP A 1 93 ? -5.621 2.406 7.879 1 98.44 93 ASP A C 1
ATOM 751 O O . ASP A 1 93 ? -6.199 3.074 8.734 1 98.44 93 ASP A O 1
ATOM 755 N N . LEU A 1 94 ? -6.23 1.575 7.082 1 97.88 94 LEU A N 1
ATOM 756 C CA . LEU A 1 94 ? -7.684 1.445 7.051 1 97.88 94 LEU A CA 1
ATOM 757 C C . LEU A 1 94 ? -8.109 0.031 7.426 1 97.88 94 LEU A C 1
ATOM 759 O O . LEU A 1 94 ? -9.086 -0.491 6.887 1 97.88 94 LEU A O 1
ATOM 763 N N . LEU A 1 95 ? -7.27 -0.545 8.242 1 96.19 95 LEU A N 1
ATOM 764 C CA . LEU A 1 95 ? -7.641 -1.833 8.812 1 96.19 95 LEU A CA 1
ATOM 765 C C . LEU A 1 95 ? -9 -1.751 9.508 1 96.19 95 LEU A C 1
ATOM 767 O O . LEU A 1 95 ? -9.211 -0.893 10.367 1 96.19 95 LEU A O 1
ATOM 771 N N . GLY A 1 96 ? -9.875 -2.568 9.086 1 95 96 GLY A N 1
ATOM 772 C CA . GLY A 1 96 ? -11.172 -2.629 9.742 1 95 96 GLY A CA 1
ATOM 773 C C . GLY A 1 96 ? -11.938 -1.319 9.68 1 95 96 GLY A C 1
ATOM 774 O O . GLY A 1 96 ? -12.516 -0.885 10.68 1 95 96 GLY A O 1
ATOM 775 N N . ALA A 1 97 ? -11.938 -0.647 8.578 1 96.94 97 ALA A N 1
ATOM 776 C CA . ALA A 1 97 ? -12.516 0.69 8.477 1 96.94 97 ALA A CA 1
ATOM 777 C C . ALA A 1 97 ? -13.977 0.625 8.016 1 96.94 97 ALA A C 1
ATOM 779 O O . ALA A 1 97 ? -14.602 1.658 7.785 1 96.94 97 ALA A O 1
ATOM 780 N N . CYS A 1 98 ? -14.508 -0.562 7.828 1 96.75 98 CYS A N 1
ATOM 781 C CA . CYS A 1 98 ? -15.906 -0.787 7.488 1 96.75 98 CYS A CA 1
ATOM 782 C C . CYS A 1 98 ? -16.203 -0.303 6.074 1 96.75 98 CYS A C 1
ATOM 784 O O . CYS A 1 98 ? -17.312 0.172 5.801 1 96.75 98 CYS A O 1
ATOM 786 N N . LEU A 1 99 ? -15.258 -0.332 5.191 1 96.5 99 LEU A N 1
ATOM 787 C CA . LEU A 1 99 ? -15.398 0.085 3.803 1 96.5 99 LEU A CA 1
ATOM 788 C C . LEU A 1 99 ? -16.047 -1.02 2.969 1 96.5 99 LEU A C 1
ATOM 790 O O . LEU A 1 99 ? -15.875 -2.205 3.266 1 96.5 99 LEU A O 1
ATOM 794 N N . SER A 1 100 ? -16.734 -0.607 2.027 1 95.06 100 SER A N 1
ATOM 795 C CA . SER A 1 100 ? -17.375 -1.562 1.126 1 95.06 100 SER A CA 1
ATOM 796 C C . SER A 1 100 ? -17.219 -1.134 -0.33 1 95.06 100 SER A C 1
ATOM 798 O O . SER A 1 100 ? -16.891 0.019 -0.612 1 95.06 100 SER A O 1
ATOM 800 N N . GLY A 1 101 ? -17.422 -2.193 -1.271 1 93.94 101 GLY A N 1
ATOM 801 C CA . GLY A 1 101 ? -17.328 -1.932 -2.697 1 93.94 101 GLY A CA 1
ATOM 802 C C . GLY A 1 101 ? -16.297 -2.777 -3.4 1 93.94 101 GLY A C 1
ATOM 803 O O . GLY A 1 101 ? -15.859 -3.805 -2.873 1 93.94 101 GLY A O 1
ATOM 804 N N . THR A 1 102 ? -16.031 -2.373 -4.621 1 92.06 102 THR A N 1
ATOM 805 C CA . THR A 1 102 ? -15.07 -3.105 -5.438 1 92.06 102 THR A CA 1
ATOM 806 C C . THR A 1 102 ? -13.82 -2.262 -5.688 1 92.06 102 THR A C 1
ATOM 808 O O . THR A 1 102 ? -13.922 -1.119 -6.137 1 92.06 102 THR A O 1
ATOM 811 N N . LEU A 1 103 ? -12.727 -2.848 -5.316 1 93.5 103 LEU A N 1
ATOM 812 C CA . LEU A 1 103 ? -11.477 -2.152 -5.617 1 93.5 103 LEU A CA 1
ATOM 813 C C . LEU A 1 103 ? -11.07 -2.377 -7.066 1 93.5 103 LEU A C 1
ATOM 815 O O . LEU A 1 103 ? -10.562 -3.447 -7.418 1 93.5 103 LEU A O 1
ATOM 819 N N . ARG A 1 104 ? -11.258 -1.394 -7.836 1 92.62 104 ARG A N 1
ATOM 820 C CA . ARG A 1 104 ? -10.922 -1.442 -9.258 1 92.62 104 ARG A CA 1
ATOM 821 C C . ARG A 1 104 ? -9.516 -0.917 -9.5 1 92.62 104 ARG A C 1
ATOM 823 O O . ARG A 1 104 ? -8.977 -0.156 -8.695 1 92.62 104 ARG A O 1
ATOM 830 N N . ALA A 1 105 ? -8.969 -1.329 -10.641 1 93.44 105 ALA A N 1
ATOM 831 C CA . ALA A 1 105 ? -7.602 -0.973 -10.992 1 93.44 105 ALA A CA 1
ATOM 832 C C . ALA A 1 105 ? -7.457 0.534 -11.195 1 93.44 105 ALA A C 1
ATOM 834 O O . ALA A 1 105 ? -6.363 1.084 -11.055 1 93.44 105 ALA A O 1
ATOM 835 N N . ASN A 1 106 ? -8.555 1.164 -11.531 1 94.69 106 ASN A N 1
ATOM 836 C CA . 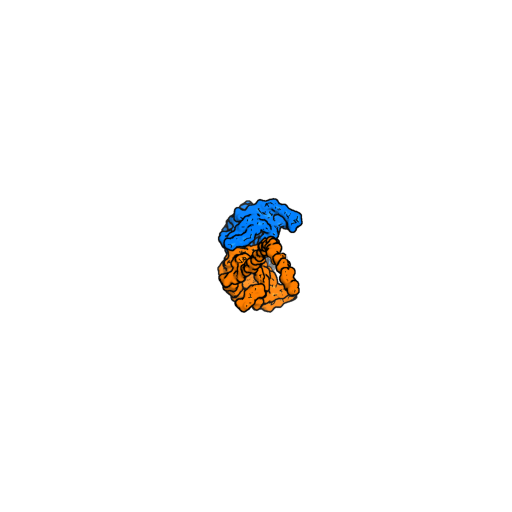ASN A 1 106 ? -8.492 2.602 -11.773 1 94.69 106 ASN A CA 1
ATOM 837 C C . ASN A 1 106 ? -8.93 3.396 -10.547 1 94.69 106 ASN A C 1
ATOM 839 O O . ASN A 1 106 ? -9.219 4.59 -10.648 1 94.69 106 ASN A O 1
ATOM 843 N N . SER A 1 107 ? -8.945 2.812 -9.414 1 96.06 107 SER A N 1
ATOM 844 C CA . SER A 1 107 ? -9.289 3.498 -8.18 1 96.06 107 SER A CA 1
ATOM 845 C C . SER A 1 107 ? -8.352 4.664 -7.906 1 96.06 107 SER A C 1
ATOM 847 O O . SER A 1 107 ? -7.172 4.613 -8.266 1 96.06 107 SER A O 1
ATOM 849 N N . SER A 1 108 ? -8.828 5.676 -7.199 1 97.75 108 SER A N 1
ATOM 850 C CA . SER A 1 108 ? -8.008 6.812 -6.797 1 97.75 108 SER A CA 1
ATOM 851 C C . SER A 1 108 ? -6.875 6.379 -5.867 1 97.75 108 SER A C 1
ATOM 853 O O . SER A 1 108 ? -5.836 7.039 -5.793 1 97.75 108 SER A O 1
ATOM 855 N N . LEU A 1 109 ? -7.027 5.238 -5.238 1 97.44 109 LEU A N 1
ATOM 856 C CA . LEU A 1 109 ? -6.016 4.684 -4.344 1 97.44 109 LEU A CA 1
ATOM 857 C C . LEU A 1 109 ? -4.656 4.617 -5.031 1 97.44 109 LEU A C 1
ATOM 859 O O . LEU A 1 109 ? -3.629 4.887 -4.41 1 97.44 109 LEU A O 1
ATOM 863 N N . PHE A 1 110 ? -4.723 4.316 -6.242 1 97.19 110 PHE A N 1
ATOM 864 C CA . PHE A 1 110 ? -3.477 3.994 -6.93 1 97.19 110 PHE A CA 1
ATOM 865 C C . PHE A 1 110 ? -2.85 5.246 -7.527 1 97.19 110 PHE A C 1
ATOM 867 O O . PHE A 1 110 ? -1.867 5.164 -8.266 1 97.19 110 PHE A O 1
ATOM 874 N N . ARG A 1 111 ? -3.395 6.371 -7.094 1 97.38 111 ARG A N 1
ATOM 875 C CA . ARG A 1 111 ? -2.793 7.652 -7.453 1 97.38 111 ARG A CA 1
ATOM 876 C C . ARG A 1 111 ? -1.882 8.164 -6.344 1 97.38 111 ARG A C 1
ATOM 878 O O . ARG A 1 111 ? -1.225 9.195 -6.496 1 97.38 111 ARG A O 1
ATOM 885 N N . PHE A 1 112 ? -1.836 7.441 -5.223 1 97.06 112 PHE A N 1
ATOM 886 C CA . PHE A 1 112 ? -0.868 7.754 -4.176 1 97.06 112 PHE A CA 1
ATOM 887 C C . PHE A 1 112 ? 0.497 7.164 -4.512 1 97.06 112 PHE A C 1
ATOM 889 O O . PHE A 1 112 ? 0.772 6.004 -4.199 1 97.06 112 PHE A O 1
ATOM 896 N N . HIS A 1 113 ? 1.39 8.016 -4.957 1 95.44 113 HIS A N 1
ATOM 897 C CA . HIS A 1 113 ? 2.648 7.504 -5.484 1 95.44 113 HIS A CA 1
ATOM 898 C C . HIS A 1 113 ? 3.77 7.633 -4.461 1 95.44 113 HIS A C 1
ATOM 900 O O . HIS A 1 113 ? 4.949 7.543 -4.809 1 95.44 113 HIS A O 1
ATOM 906 N N . HIS A 1 114 ? 3.4 7.777 -3.191 1 94.44 114 HIS A N 1
ATOM 907 C CA . HIS A 1 114 ? 4.414 7.852 -2.145 1 94.44 114 HIS A CA 1
ATOM 908 C C . HIS A 1 114 ? 4.027 7 -0.939 1 94.44 114 HIS A C 1
ATOM 910 O O . HIS A 1 114 ? 4.629 7.117 0.129 1 94.44 114 HIS A O 1
ATOM 916 N N . LEU A 1 115 ? 3.047 6.145 -1.134 1 96.38 115 LEU A N 1
ATOM 917 C CA . LEU A 1 115 ? 2.617 5.281 -0.042 1 96.38 115 LEU A CA 1
ATOM 918 C C . LEU A 1 115 ? 3.744 4.348 0.387 1 96.38 115 LEU A C 1
ATOM 920 O O . LEU A 1 115 ? 4.414 3.744 -0.456 1 96.38 115 LEU A O 1
ATOM 924 N N . ARG A 1 116 ? 3.896 4.234 1.634 1 96.38 116 ARG A N 1
ATOM 925 C CA . ARG A 1 116 ? 4.84 3.297 2.234 1 96.38 116 ARG A CA 1
ATOM 926 C C . ARG A 1 116 ? 4.113 2.219 3.029 1 96.38 116 ARG A C 1
ATOM 928 O O . ARG A 1 116 ? 4.672 1.152 3.297 1 96.38 116 ARG A O 1
ATOM 935 N N . TYR A 1 117 ? 2.904 2.598 3.414 1 98.25 117 TYR A N 1
ATOM 936 C CA . TYR A 1 117 ? 2.066 1.676 4.176 1 98.25 117 TYR A CA 1
ATOM 937 C C . TYR A 1 117 ? 0.615 1.751 3.715 1 98.25 117 TYR A C 1
ATOM 939 O O . TYR A 1 117 ? 0.087 2.842 3.482 1 98.25 117 TYR A O 1
ATOM 947 N N . LEU A 1 118 ? 0.03 0.614 3.5 1 98.31 118 LEU A N 1
ATOM 948 C CA . LEU A 1 118 ? -1.381 0.456 3.162 1 98.31 118 LEU A CA 1
ATOM 949 C C . LEU A 1 118 ? -1.961 -0.79 3.824 1 98.31 118 LEU A C 1
ATOM 951 O O . LEU A 1 118 ? -1.362 -1.866 3.764 1 98.31 118 LEU A O 1
ATOM 955 N N . ASP A 1 119 ? -3.012 -0.67 4.484 1 98.38 119 ASP A N 1
ATOM 956 C CA . ASP A 1 119 ? -3.729 -1.822 5.02 1 98.38 119 ASP A CA 1
ATOM 957 C C . ASP A 1 119 ? -5.234 -1.678 4.812 1 98.38 119 ASP A C 1
ATOM 959 O O . ASP A 1 119 ? -5.879 -0.842 5.449 1 98.38 119 ASP A O 1
ATOM 963 N N . LEU A 1 120 ? -5.777 -2.441 3.889 1 96.94 120 LEU A N 1
ATOM 964 C CA . LEU A 1 120 ? -7.211 -2.457 3.615 1 96.94 120 LEU A CA 1
ATOM 965 C C . LEU A 1 120 ? -7.852 -3.734 4.148 1 96.94 120 LEU A C 1
ATOM 967 O O . LEU A 1 120 ? -8.961 -4.09 3.746 1 96.94 120 LEU A O 1
ATOM 971 N N . SER A 1 121 ? -7.145 -4.406 5.074 1 94.06 121 SER A N 1
ATOM 972 C CA . SER A 1 121 ? -7.641 -5.688 5.57 1 94.06 121 SER A CA 1
ATOM 973 C C . SER A 1 121 ? -8.906 -5.504 6.398 1 94.06 121 SER A C 1
ATOM 975 O O . SER A 1 121 ? -9.156 -4.418 6.93 1 94.06 121 SER A O 1
ATOM 977 N N . TYR A 1 122 ? -9.664 -6.539 6.422 1 92.69 122 TYR A N 1
ATOM 978 C CA . TYR A 1 122 ? -10.852 -6.617 7.27 1 92.69 122 TYR A CA 1
ATOM 979 C C . TYR A 1 122 ? -11.867 -5.547 6.883 1 92.69 122 TYR A C 1
ATOM 981 O O . TYR A 1 122 ? -12.344 -4.801 7.742 1 92.69 122 TYR A O 1
ATOM 989 N N . ASN A 1 123 ? -12.172 -5.445 5.645 1 94.69 123 ASN A N 1
ATOM 990 C CA . ASN A 1 123 ? -13.25 -4.648 5.066 1 94.69 123 ASN A CA 1
ATOM 991 C C . ASN A 1 123 ? -14.164 -5.496 4.191 1 94.69 123 ASN A C 1
ATOM 993 O O . ASN A 1 123 ? -14.008 -6.715 4.113 1 94.69 123 ASN A O 1
ATOM 997 N N . TYR A 1 124 ? -15.109 -4.855 3.641 1 90.38 124 TYR A N 1
ATOM 998 C CA . TYR A 1 124 ? -16.125 -5.574 2.889 1 90.38 124 TYR A CA 1
ATOM 999 C C . TYR A 1 124 ? -15.945 -5.383 1.388 1 90.38 124 TYR A C 1
ATOM 1001 O O . TYR A 1 124 ? -16.891 -5.066 0.672 1 90.38 124 TYR A O 1
ATOM 1009 N N . PHE A 1 125 ? -14.727 -5.586 0.933 1 89.81 125 PHE A N 1
ATOM 1010 C CA . PHE A 1 125 ? -14.453 -5.441 -0.492 1 89.81 125 PHE A CA 1
ATOM 1011 C C . PHE A 1 125 ? -14.859 -6.695 -1.254 1 89.81 125 PHE A C 1
ATOM 1013 O O . PHE A 1 125 ? -14.695 -7.812 -0.755 1 89.81 125 PHE A O 1
ATOM 1020 N N . ASP A 1 126 ? -15.336 -6.469 -2.383 1 84.25 126 ASP A N 1
ATOM 1021 C CA . ASP A 1 126 ? -15.641 -7.582 -3.277 1 84.25 126 ASP A CA 1
ATOM 1022 C C . ASP A 1 126 ? -14.359 -8.234 -3.789 1 84.25 126 ASP A C 1
ATOM 1024 O O . ASP A 1 126 ? -13.289 -7.637 -3.744 1 84.25 126 ASP A O 1
ATOM 1028 N N . SER A 1 127 ? -14.484 -9.555 -4.09 1 67.5 127 SER A N 1
ATOM 1029 C CA . SER A 1 127 ? -13.336 -10.234 -4.68 1 67.5 127 SER A CA 1
ATOM 1030 C C . SER A 1 127 ? -12.828 -9.5 -5.91 1 67.5 127 SER A C 1
ATOM 1032 O O . SER A 1 127 ? -13.562 -8.719 -6.527 1 67.5 127 SER A O 1
ATOM 1034 N N . LEU A 1 128 ? -11.391 -9.336 -6.156 1 60.75 128 LEU A N 1
ATOM 1035 C CA . LEU A 1 128 ? -10.797 -8.703 -7.332 1 60.75 128 LEU A CA 1
ATOM 1036 C C . LEU A 1 128 ? -11.453 -9.211 -8.609 1 60.75 128 LEU A C 1
ATOM 1038 O O . LEU A 1 128 ? -11.773 -10.398 -8.719 1 60.75 128 LEU A O 1
ATOM 1042 N N . SER A 1 129 ? -12.672 -8.656 -8.945 1 45.41 129 SER A N 1
ATOM 1043 C CA . SER A 1 129 ? -13.32 -9.133 -10.164 1 45.41 129 SER A CA 1
ATOM 1044 C C . SER A 1 129 ? -12.312 -9.398 -11.273 1 45.41 129 SER A C 1
ATOM 1046 O O . SER A 1 129 ? -11.336 -8.656 -11.422 1 45.41 129 SER A O 1
ATOM 1048 N N . ALA A 1 130 ? -12.188 -10.75 -11.883 1 37.91 130 ALA A N 1
ATOM 1049 C CA . ALA A 1 130 ? -11.586 -11.031 -13.188 1 37.91 130 ALA A CA 1
ATOM 1050 C C . ALA A 1 130 ? -11.883 -9.922 -14.188 1 37.91 130 ALA A C 1
ATOM 1052 O O . ALA A 1 130 ? -12.922 -9.266 -14.094 1 37.91 130 ALA A O 1
ATOM 1053 N N . MET B 1 1 ? -34.375 -93.688 -22.625 1 24.72 1 MET B N 1
ATOM 1054 C CA . MET B 1 1 ? -33.812 -92.5 -23.234 1 24.72 1 MET B CA 1
ATOM 1055 C C . MET B 1 1 ? -34.25 -91.25 -22.469 1 24.72 1 MET B C 1
ATOM 1057 O O . MET B 1 1 ? -35.25 -91.25 -21.75 1 24.72 1 MET B O 1
ATOM 1061 N N . VAL B 1 2 ? -34 -89.938 -22.969 1 28.53 2 VAL B N 1
ATOM 1062 C CA . VAL B 1 2 ? -33.375 -88.625 -22.594 1 28.53 2 VAL B CA 1
ATOM 1063 C C . VAL B 1 2 ? -34.406 -87.688 -22 1 28.53 2 VAL B C 1
ATOM 1065 O O . VAL B 1 2 ? -34.188 -87.125 -20.922 1 28.53 2 VAL B O 1
ATOM 1068 N N . LYS B 1 3 ? -35.312 -86.875 -22.719 1 34.66 3 LYS B N 1
ATOM 1069 C CA . LYS B 1 3 ? -35.031 -85.5 -22.984 1 34.66 3 LYS B CA 1
ATOM 1070 C C . LYS B 1 3 ? -35.844 -84.562 -22.078 1 34.66 3 LYS B C 1
ATOM 1072 O O . LYS B 1 3 ? -37.094 -84.5 -22.203 1 34.66 3 LYS B O 1
ATOM 1077 N N . LEU B 1 4 ? -35.562 -84.438 -20.75 1 36.69 4 LEU B N 1
ATOM 1078 C CA . LEU B 1 4 ? -36.062 -83.438 -19.828 1 36.69 4 LEU B CA 1
ATOM 1079 C C . LEU B 1 4 ? -35.844 -82.062 -20.391 1 36.69 4 LEU B C 1
ATOM 1081 O O . LEU B 1 4 ? -34.688 -81.625 -20.531 1 36.69 4 LEU B O 1
ATOM 1085 N N . CYS B 1 5 ? -36.594 -81.562 -21.406 1 30.98 5 CYS B N 1
ATOM 1086 C CA . CYS B 1 5 ? -36.5 -80.188 -22 1 30.98 5 CYS B CA 1
ATOM 1087 C C . CYS B 1 5 ? -36.75 -79.125 -20.969 1 30.98 5 CYS B C 1
ATOM 1089 O O . CYS B 1 5 ? -37.875 -79 -20.438 1 30.98 5 CYS B O 1
ATOM 1091 N N . PHE B 1 6 ? -35.812 -78.688 -20.031 1 38.31 6 PHE B N 1
ATOM 1092 C CA . PHE B 1 6 ? -35.906 -77.625 -19.078 1 38.31 6 PHE B CA 1
ATOM 1093 C C . PHE B 1 6 ? -36.031 -76.25 -19.797 1 38.31 6 PHE B C 1
ATOM 1095 O O . PHE B 1 6 ? -35.219 -75.938 -20.625 1 38.31 6 PHE B O 1
ATOM 1102 N N . HIS B 1 7 ? -37.188 -75.812 -20.234 1 35.69 7 HIS B N 1
ATOM 1103 C CA . HIS B 1 7 ? -37.344 -74.5 -20.812 1 35.69 7 HIS B CA 1
ATOM 1104 C C . HIS B 1 7 ? -36.781 -73.438 -19.875 1 35.69 7 HIS B C 1
ATOM 1106 O O . HIS B 1 7 ? -36.906 -73.5 -18.656 1 35.69 7 HIS B O 1
ATOM 1112 N N . VAL B 1 8 ? -35.844 -72.375 -20.422 1 32.41 8 VAL B N 1
ATOM 1113 C CA . VAL B 1 8 ? -34.906 -71.312 -20.312 1 32.41 8 VAL B CA 1
ATOM 1114 C C . VAL B 1 8 ? -35.625 -70.062 -19.734 1 32.41 8 VAL B C 1
ATOM 1116 O O . VAL B 1 8 ? -35.094 -69.375 -18.906 1 32.41 8 VAL B O 1
ATOM 1119 N N . SER B 1 9 ? -36.812 -69.438 -20.203 1 36.62 9 SER B N 1
ATOM 1120 C CA . SER B 1 9 ? -36.656 -68.062 -20.688 1 36.62 9 SER B CA 1
ATOM 1121 C C . SER B 1 9 ? -36.75 -67.062 -19.531 1 36.62 9 SER B C 1
ATOM 1123 O O . SER B 1 9 ? -37 -65.875 -19.75 1 36.62 9 SER B O 1
ATOM 1125 N N . SER B 1 10 ? -36.625 -67.312 -18.219 1 40.12 10 SER B N 1
ATOM 1126 C CA . SER B 1 10 ? -37.062 -66.125 -17.422 1 40.12 10 SER B CA 1
ATOM 1127 C C . SER B 1 10 ? -36.156 -64.938 -17.672 1 40.12 10 SER B C 1
ATOM 1129 O O . SER B 1 10 ? -34.938 -65.062 -17.531 1 40.12 10 SER B O 1
ATOM 1131 N N . ILE B 1 11 ? -36.469 -64 -18.625 1 40.81 11 ILE B N 1
ATOM 1132 C CA . ILE B 1 11 ? -36 -62.656 -18.938 1 40.81 11 ILE B CA 1
ATOM 1133 C C . ILE B 1 11 ? -35.969 -61.812 -17.656 1 40.81 11 ILE B C 1
ATOM 1135 O O . ILE B 1 11 ? -37 -61.531 -17.062 1 40.81 11 ILE B O 1
ATOM 1139 N N . SER B 1 12 ? -35.156 -62.094 -16.625 1 40.16 12 SER B N 1
ATOM 1140 C CA . SER B 1 12 ? -34.906 -61.156 -15.531 1 40.16 12 SER B CA 1
ATOM 1141 C C . SER B 1 12 ? -34.625 -59.75 -16.062 1 40.16 12 SER B C 1
ATOM 1143 O O . SER B 1 12 ? -33.875 -59.594 -17.016 1 40.16 12 SER B O 1
ATOM 1145 N N . HIS B 1 13 ? -35.656 -58.844 -16.031 1 45.28 13 HIS B N 1
ATOM 1146 C CA . HIS B 1 13 ? -35.562 -57.406 -16.141 1 45.28 13 HIS B CA 1
ATOM 1147 C C . HIS B 1 13 ? -34.344 -56.875 -15.367 1 45.28 13 HIS B C 1
ATOM 1149 O O . HIS B 1 13 ? -34.281 -57.031 -14.148 1 45.28 13 HIS B O 1
ATOM 1155 N N . PHE B 1 14 ? -33.125 -57.031 -15.898 1 42.03 14 PHE B N 1
ATOM 1156 C CA . PHE B 1 14 ? -31.953 -56.25 -15.516 1 42.03 14 PHE B CA 1
ATOM 1157 C C . PHE B 1 14 ? -32.312 -54.75 -15.422 1 42.03 14 PHE B C 1
ATOM 1159 O O . PHE B 1 14 ? -32.562 -54.094 -16.438 1 42.03 14 PHE B O 1
ATOM 1166 N N . LEU B 1 15 ? -33.188 -54.344 -14.438 1 41 15 LEU B N 1
ATOM 1167 C CA . LEU B 1 15 ? -33.188 -52.938 -14.031 1 41 15 LEU B CA 1
ATOM 1168 C C . LEU B 1 15 ? -31.781 -52.375 -13.992 1 41 15 LEU B C 1
ATOM 1170 O O . LEU B 1 15 ? -30.969 -52.781 -13.156 1 41 15 LEU B O 1
ATOM 1174 N N . CYS B 1 16 ? -31.188 -52 -15.188 1 38.69 16 CYS B N 1
ATOM 1175 C CA . CYS B 1 16 ? -30.047 -51.125 -15.352 1 38.69 16 CYS B CA 1
ATOM 1176 C C . CYS B 1 16 ? -30.172 -49.906 -14.438 1 38.69 16 CYS B C 1
ATOM 1178 O O . CYS B 1 16 ? -31.031 -49.062 -14.633 1 38.69 16 CYS B O 1
ATOM 1180 N N . CYS B 1 17 ? -30.219 -50.062 -13.141 1 41.94 17 CYS B N 1
ATOM 1181 C CA . CYS B 1 17 ? -29.828 -48.906 -12.352 1 41.94 17 CYS B CA 1
ATOM 1182 C C . CYS B 1 17 ? -28.672 -48.156 -13.008 1 41.94 17 CYS B C 1
ATOM 1184 O O . CYS B 1 17 ? -27.562 -48.688 -13.07 1 41.94 17 CYS B O 1
ATOM 1186 N N . VAL B 1 18 ? -28.922 -47.438 -14.125 1 42.66 18 VAL B N 1
ATOM 1187 C CA . VAL B 1 18 ? -28.078 -46.312 -14.508 1 42.66 18 VAL B CA 1
ATOM 1188 C C . VAL B 1 18 ? -27.656 -45.531 -13.266 1 42.66 18 VAL B C 1
ATOM 1190 O O . VAL B 1 18 ? -28.484 -44.875 -12.641 1 42.66 18 VAL B O 1
ATOM 1193 N N . PHE B 1 19 ? -26.906 -46.062 -12.258 1 42.72 19 PHE B N 1
ATOM 1194 C CA . PHE B 1 19 ? -26.078 -45.219 -11.414 1 42.72 19 PHE B CA 1
ATOM 1195 C C . PHE B 1 19 ? -25.469 -44.062 -12.219 1 42.72 19 PHE B C 1
ATOM 1197 O O . PHE B 1 19 ? -24.562 -44.281 -13.023 1 42.72 19 PHE B O 1
ATOM 1204 N N . VAL B 1 20 ? -26.25 -43.031 -12.68 1 46.12 20 VAL B N 1
ATOM 1205 C CA . VAL B 1 20 ? -25.703 -41.719 -12.961 1 46.12 20 VAL B CA 1
ATOM 1206 C C . VAL B 1 20 ? -24.641 -41.344 -11.93 1 46.12 20 VAL B C 1
ATOM 1208 O O . VAL B 1 20 ? -24.969 -41 -10.797 1 46.12 20 VAL B O 1
ATOM 1211 N N . SER B 1 21 ? -23.547 -42.156 -11.711 1 47.34 21 SER B N 1
ATOM 1212 C CA . SER B 1 21 ? -22.344 -41.562 -11.117 1 47.34 21 SER B CA 1
ATOM 1213 C C . SER B 1 21 ? -22.172 -40.125 -11.516 1 47.34 21 SER B C 1
ATOM 1215 O O . SER B 1 21 ? -22.078 -39.812 -12.703 1 47.34 21 SER B O 1
ATOM 1217 N N . SER B 1 22 ? -22.891 -39.219 -10.93 1 49.56 22 SER B N 1
ATOM 1218 C CA . SER B 1 22 ? -22.531 -37.812 -10.969 1 49.56 22 SER B CA 1
ATOM 1219 C C . SER B 1 22 ? -21.016 -37.625 -10.938 1 49.56 22 SER B C 1
ATOM 1221 O O . SER B 1 22 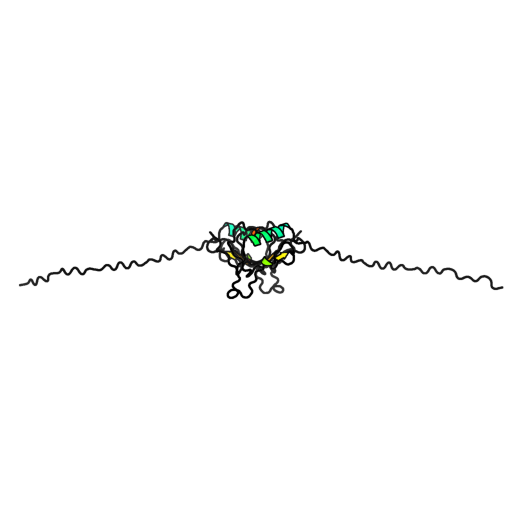? -20.375 -37.906 -9.93 1 49.56 22 SER B O 1
ATOM 1223 N N . PHE B 1 23 ? -20.25 -37.938 -11.977 1 44.62 23 PHE B N 1
ATOM 1224 C CA . PHE B 1 23 ? -18.906 -37.438 -12.172 1 44.62 23 PHE B CA 1
ATOM 1225 C C . PHE B 1 23 ? -18.797 -35.969 -11.742 1 44.62 23 PHE B C 1
ATOM 1227 O O . PHE B 1 23 ? -19.109 -35.062 -12.523 1 44.62 23 PHE B O 1
ATOM 1234 N N . PHE B 1 24 ? -19 -35.656 -10.445 1 51.09 24 PHE B N 1
ATOM 1235 C CA . PHE B 1 24 ? -18.422 -34.375 -10.008 1 51.09 24 PHE B CA 1
ATOM 1236 C C . PHE B 1 24 ? -17.016 -34.188 -10.562 1 51.09 24 PHE B C 1
ATOM 1238 O O . PHE B 1 24 ? -16.047 -34.688 -9.992 1 51.09 24 PHE B O 1
ATOM 1245 N N . VAL B 1 25 ? -16.844 -34.031 -11.891 1 51.03 25 VAL B N 1
ATOM 1246 C CA . VAL B 1 25 ? -15.578 -33.469 -12.359 1 51.03 25 VAL B CA 1
ATOM 1247 C C . VAL B 1 25 ? -15.164 -32.312 -11.453 1 51.03 25 VAL B C 1
ATOM 1249 O O . VAL B 1 25 ? -15.812 -31.266 -11.43 1 51.03 25 VAL B O 1
ATOM 1252 N N . LYS B 1 26 ? -14.641 -32.625 -10.281 1 52.81 26 LYS B N 1
ATOM 1253 C CA . LYS B 1 26 ? -13.859 -31.531 -9.703 1 52.81 26 LYS B CA 1
ATOM 1254 C C . LYS B 1 26 ? -13.07 -30.781 -10.781 1 52.81 26 LYS B C 1
ATOM 1256 O O . LYS B 1 26 ? -12.156 -31.344 -11.383 1 52.81 26 LYS B O 1
ATOM 1261 N N . THR B 1 27 ? -13.633 -29.922 -11.625 1 52.06 27 THR B N 1
ATOM 1262 C CA . THR B 1 27 ? -12.766 -29.016 -12.383 1 52.06 27 THR B CA 1
ATOM 1263 C C . THR B 1 27 ? -11.602 -28.531 -11.516 1 52.06 27 THR B C 1
ATOM 1265 O O . THR B 1 27 ? -11.812 -27.984 -10.438 1 52.06 27 THR B O 1
ATOM 1268 N N . LEU B 1 28 ? -10.523 -29.188 -11.469 1 50.12 28 LEU B N 1
ATOM 1269 C CA . LEU B 1 28 ? -9.273 -28.578 -11.016 1 50.12 28 LEU B CA 1
ATOM 1270 C C . LEU B 1 28 ? -9.164 -27.141 -11.523 1 50.12 28 LEU B C 1
ATOM 1272 O O . LEU B 1 28 ? -9 -26.906 -12.719 1 50.12 28 LEU B O 1
ATOM 1276 N N . VAL B 1 29 ? -10 -26.25 -11.078 1 52.66 29 VAL B N 1
ATOM 1277 C CA . VAL B 1 29 ? -9.758 -24.844 -11.367 1 52.66 29 VAL B CA 1
ATOM 1278 C C . VAL B 1 29 ? -8.273 -24.531 -11.242 1 52.66 29 VAL B C 1
ATOM 1280 O O . VAL B 1 29 ? -7.688 -24.688 -10.164 1 52.66 29 VAL B O 1
ATOM 1283 N N . CYS B 1 30 ? -7.539 -24.797 -12.234 1 54.16 30 CYS B N 1
ATOM 1284 C CA . CYS B 1 30 ? -6.156 -24.328 -12.258 1 54.16 30 CYS B CA 1
ATOM 1285 C C . CYS B 1 30 ? -6.047 -22.922 -11.672 1 54.16 30 CYS B C 1
ATOM 1287 O O . CYS B 1 30 ? -6.77 -22.016 -12.094 1 54.16 30 CYS B O 1
ATOM 1289 N N . GLN B 1 31 ? -5.809 -22.75 -10.367 1 59.69 31 GLN B N 1
ATOM 1290 C CA . GLN B 1 31 ? -5.523 -21.422 -9.828 1 59.69 31 GLN B CA 1
ATOM 1291 C C . GLN B 1 31 ? -4.711 -20.594 -10.812 1 59.69 31 GLN B C 1
ATOM 1293 O O . GLN B 1 31 ? -3.838 -21.109 -11.508 1 59.69 31 GLN B O 1
ATOM 1298 N N . PRO B 1 32 ? -5.344 -19.438 -11.164 1 63.84 32 PRO B N 1
ATOM 1299 C CA . PRO B 1 32 ? -4.574 -18.625 -12.109 1 63.84 32 PRO B CA 1
ATOM 1300 C C . PRO B 1 32 ? -3.119 -18.453 -11.688 1 63.84 32 PRO B C 1
ATOM 1302 O O . PRO B 1 32 ? -2.824 -18.375 -10.492 1 63.84 32 PRO B O 1
ATOM 1305 N N . PHE B 1 33 ? -2.211 -18.844 -12.391 1 80.75 33 PHE B N 1
ATOM 1306 C CA . PHE B 1 33 ? -0.779 -18.594 -12.273 1 80.75 33 PHE B CA 1
ATOM 1307 C C . PHE B 1 33 ? -0.494 -17.109 -12.141 1 80.75 33 PHE B C 1
ATOM 1309 O O . PHE B 1 33 ? -1.279 -16.281 -12.609 1 80.75 33 PHE B O 1
ATOM 1316 N N . PRO B 1 34 ? 0.512 -16.75 -11.227 1 92.19 34 PRO B N 1
ATOM 1317 C CA . PRO B 1 34 ? 0.969 -15.352 -11.234 1 92.19 34 PRO B CA 1
ATOM 1318 C C . PRO B 1 34 ? 1.124 -14.781 -12.641 1 92.19 34 PRO B C 1
ATOM 1320 O O . PRO B 1 34 ? 1.725 -15.43 -13.508 1 92.19 34 PRO B O 1
ATOM 1323 N N . ARG B 1 35 ? 0.466 -13.656 -12.898 1 93.75 35 ARG B N 1
ATOM 1324 C CA . ARG B 1 35 ? 0.521 -13 -14.203 1 93.75 35 ARG B CA 1
ATOM 1325 C C . ARG B 1 35 ? 1.937 -12.531 -14.516 1 93.75 35 ARG B C 1
ATOM 1327 O O . ARG B 1 35 ? 2.602 -11.93 -13.672 1 93.75 35 ARG B O 1
ATOM 1334 N N . PRO B 1 36 ? 2.375 -12.727 -15.695 1 94.44 36 PRO B N 1
ATOM 1335 C CA . PRO B 1 36 ? 3.75 -12.367 -16.062 1 94.44 36 PRO B CA 1
ATOM 1336 C C . PRO B 1 36 ? 4.035 -10.883 -15.891 1 94.44 36 PRO B C 1
ATOM 1338 O O . PRO B 1 36 ? 5.145 -10.5 -15.516 1 94.44 36 PRO B O 1
ATOM 1341 N N . ASP B 1 37 ? 3.119 -10 -16.219 1 96 37 ASP B N 1
ATOM 1342 C CA . ASP B 1 37 ? 3.35 -8.562 -16.062 1 96 37 ASP B CA 1
ATOM 1343 C C . ASP B 1 37 ? 3.594 -8.211 -14.594 1 96 37 ASP B C 1
ATOM 1345 O O . ASP B 1 37 ? 4.402 -7.332 -14.289 1 96 37 ASP B O 1
ATOM 1349 N N . GLN B 1 38 ? 2.867 -8.922 -13.695 1 96.25 38 GLN B N 1
ATOM 1350 C CA . GLN B 1 38 ? 3.051 -8.703 -12.266 1 96.25 38 GLN B CA 1
ATOM 1351 C C . GLN B 1 38 ? 4.449 -9.125 -11.82 1 96.25 38 GLN B C 1
ATOM 1353 O O . GLN B 1 38 ? 5.074 -8.445 -11.008 1 96.25 38 GLN B O 1
ATOM 1358 N N . ILE B 1 39 ? 4.895 -10.172 -12.406 1 96.88 39 ILE B N 1
ATOM 1359 C CA . ILE B 1 39 ? 6.234 -10.664 -12.109 1 96.88 39 ILE B CA 1
ATOM 1360 C C . ILE B 1 39 ? 7.273 -9.648 -12.562 1 96.88 39 ILE B C 1
ATOM 1362 O O . ILE B 1 39 ? 8.227 -9.359 -11.836 1 96.88 39 ILE B O 1
ATOM 1366 N N . GLU B 1 40 ? 7.066 -9.148 -13.68 1 97.25 40 GLU B N 1
ATOM 1367 C CA . GLU B 1 40 ? 7.973 -8.133 -14.211 1 97.25 40 GLU B CA 1
ATOM 1368 C C . GLU B 1 40 ? 8.023 -6.914 -13.297 1 97.25 40 GLU B C 1
ATOM 1370 O O . GLU B 1 40 ? 9.094 -6.371 -13.031 1 97.25 40 GLU B O 1
ATOM 1375 N N . ILE B 1 41 ? 6.898 -6.461 -12.797 1 97.88 41 ILE B N 1
ATOM 1376 C CA . ILE B 1 41 ? 6.836 -5.316 -11.898 1 97.88 41 ILE B CA 1
ATOM 1377 C C . ILE B 1 41 ? 7.582 -5.641 -10.602 1 97.88 41 ILE B C 1
ATOM 1379 O O . ILE B 1 41 ? 8.344 -4.816 -10.094 1 97.88 41 ILE B O 1
ATOM 1383 N N . LEU B 1 42 ? 7.398 -6.832 -10.055 1 98.12 42 LEU B N 1
ATOM 1384 C CA . LEU B 1 42 ? 8.078 -7.242 -8.836 1 98.12 42 LEU B CA 1
ATOM 1385 C C . LEU B 1 42 ? 9.594 -7.223 -9.016 1 98.12 42 LEU B C 1
ATOM 1387 O O . LEU B 1 42 ? 10.32 -6.727 -8.156 1 98.12 42 LEU B O 1
ATOM 1391 N N . LEU B 1 43 ? 10 -7.746 -10.109 1 97.62 43 LEU B N 1
ATOM 1392 C CA . LEU B 1 43 ? 11.438 -7.816 -10.352 1 97.62 43 LEU B CA 1
ATOM 1393 C C . LEU B 1 43 ? 12.016 -6.426 -10.609 1 97.62 43 LEU B C 1
ATOM 1395 O O . LEU B 1 43 ? 13.141 -6.129 -10.195 1 97.62 43 LEU B O 1
ATOM 1399 N N . ALA B 1 44 ? 11.32 -5.594 -11.297 1 97.75 44 ALA B N 1
ATOM 1400 C CA . ALA B 1 44 ? 11.734 -4.199 -11.445 1 97.75 44 ALA B CA 1
ATOM 1401 C C . ALA B 1 44 ? 11.859 -3.516 -10.086 1 97.75 44 ALA B C 1
ATOM 1403 O O . ALA B 1 44 ? 12.828 -2.803 -9.828 1 97.75 44 ALA B O 1
ATOM 1404 N N . PHE B 1 45 ? 10.914 -3.729 -9.188 1 98.12 45 PHE B N 1
ATOM 1405 C CA . PHE B 1 45 ? 10.93 -3.188 -7.836 1 98.12 45 PHE B CA 1
ATOM 1406 C C . PHE B 1 45 ? 12.172 -3.658 -7.082 1 98.12 45 PHE B C 1
ATOM 1408 O O . PHE B 1 45 ? 12.859 -2.857 -6.449 1 98.12 45 PHE B O 1
ATOM 1415 N N . LYS B 1 46 ? 12.336 -4.938 -7.184 1 97.44 46 LYS B N 1
ATOM 1416 C CA . LYS B 1 46 ? 13.508 -5.523 -6.543 1 97.44 46 LYS B CA 1
ATOM 1417 C C . LYS B 1 46 ? 14.781 -4.805 -6.973 1 97.44 46 LYS B C 1
ATOM 1419 O O . LYS B 1 46 ? 15.648 -4.512 -6.145 1 97.44 46 LYS B O 1
ATOM 1424 N N . ASN B 1 47 ? 14.914 -4.516 -8.234 1 96.81 47 ASN B N 1
ATOM 1425 C CA . ASN B 1 47 ? 16.109 -3.877 -8.789 1 96.81 47 ASN B CA 1
ATOM 1426 C C . ASN B 1 47 ? 16.219 -2.42 -8.344 1 96.81 47 ASN B C 1
ATOM 1428 O O . ASN B 1 47 ? 17.328 -1.868 -8.289 1 96.81 47 ASN B O 1
ATOM 1432 N N . GLU B 1 48 ? 15.172 -1.777 -8.016 1 96.75 48 GLU B N 1
ATOM 1433 C CA . GLU B 1 48 ? 15.164 -0.381 -7.59 1 96.75 48 GLU B CA 1
ATOM 1434 C C . GLU B 1 48 ? 15.711 -0.233 -6.172 1 96.75 48 GLU B C 1
ATOM 1436 O O . GLU B 1 48 ? 16.203 0.834 -5.801 1 96.75 48 GLU B O 1
ATOM 1441 N N . PHE B 1 49 ? 15.602 -1.311 -5.375 1 96.62 49 PHE B N 1
ATOM 1442 C CA . PHE B 1 49 ? 15.906 -1.192 -3.955 1 96.62 49 PHE B CA 1
ATOM 1443 C C . PHE B 1 49 ? 16.891 -2.271 -3.518 1 96.62 49 PHE B C 1
ATOM 1445 O O . PHE B 1 49 ? 16.484 -3.305 -2.98 1 96.62 49 PHE B O 1
ATOM 1452 N N . PRO B 1 50 ? 18.125 -1.973 -3.648 1 95.19 50 PRO B N 1
ATOM 1453 C CA . PRO B 1 50 ? 19.125 -2.959 -3.25 1 95.19 50 PRO B CA 1
ATOM 1454 C C . PRO B 1 50 ? 19.031 -3.344 -1.775 1 95.19 50 PRO B C 1
ATOM 1456 O O . PRO B 1 50 ? 18.609 -2.527 -0.948 1 95.19 50 PRO B O 1
ATOM 1459 N N . ILE B 1 51 ? 19.375 -4.586 -1.504 1 94.44 51 ILE B N 1
ATOM 1460 C CA . ILE B 1 51 ? 19.328 -5.125 -0.148 1 94.44 51 ILE B CA 1
ATOM 1461 C C . ILE B 1 51 ? 20.641 -4.836 0.567 1 94.44 51 ILE B C 1
ATOM 1463 O O . ILE B 1 51 ? 21.719 -4.973 -0.02 1 94.44 51 ILE B O 1
ATOM 1467 N N . LEU B 1 52 ? 20.531 -4.383 1.729 1 89.81 52 LEU B N 1
ATOM 1468 C CA . LEU B 1 52 ? 21.688 -4.215 2.605 1 89.81 52 LEU B CA 1
ATOM 1469 C C . LEU B 1 52 ? 21.719 -5.309 3.668 1 89.81 52 LEU B C 1
ATOM 1471 O O . LEU B 1 52 ? 20.859 -6.18 3.701 1 89.81 52 LEU B O 1
ATOM 1475 N N . LYS B 1 53 ? 22.875 -5.281 4.426 1 87.31 53 LYS B N 1
ATOM 1476 C CA . LYS B 1 53 ? 22.906 -6.141 5.605 1 87.31 53 LYS B CA 1
ATOM 1477 C C . LYS B 1 53 ? 21.875 -5.688 6.641 1 87.31 53 LYS B C 1
ATOM 1479 O O . LYS B 1 53 ? 21.828 -4.508 6.996 1 87.31 53 LYS B O 1
ATOM 1484 N N . CYS B 1 54 ? 21.047 -6.637 7.016 1 87 54 CYS B N 1
ATOM 1485 C CA . CYS B 1 54 ? 20 -6.312 7.988 1 87 54 CYS B CA 1
ATOM 1486 C C . CYS B 1 54 ? 20.609 -5.98 9.344 1 87 54 CYS B C 1
ATOM 1488 O O . CYS B 1 54 ? 21.578 -6.617 9.773 1 87 54 CYS B O 1
ATOM 1490 N N . ASP B 1 55 ? 20.203 -4.906 9.844 1 85.94 55 ASP B N 1
ATOM 1491 C CA . ASP B 1 55 ? 20.578 -4.625 11.234 1 85.94 55 ASP B CA 1
ATOM 1492 C C . ASP B 1 55 ? 19.641 -5.336 12.203 1 85.94 55 ASP B C 1
ATOM 1494 O O . ASP B 1 55 ? 18.578 -4.805 12.555 1 85.94 55 ASP B O 1
ATOM 1498 N N . PHE B 1 56 ? 19.953 -6.488 12.727 1 84.31 56 PHE B N 1
ATOM 1499 C CA . PHE B 1 56 ? 19.094 -7.312 13.578 1 84.31 56 PHE B CA 1
ATOM 1500 C C . PHE B 1 56 ? 18.984 -6.707 14.977 1 84.31 56 PHE B C 1
ATOM 1502 O O . PHE B 1 56 ? 18.078 -7.055 15.734 1 84.31 56 PHE B O 1
ATOM 1509 N N . ARG B 1 57 ? 20 -5.898 15.305 1 83.75 57 ARG B N 1
ATOM 1510 C CA . ARG B 1 57 ? 19.922 -5.207 16.594 1 83.75 57 ARG B CA 1
ATOM 1511 C C . ARG B 1 57 ? 18.766 -4.219 16.609 1 83.75 57 ARG B C 1
ATOM 1513 O O . ARG B 1 57 ? 18.094 -4.062 17.625 1 83.75 57 ARG B O 1
ATOM 1520 N N . LYS B 1 58 ? 18.5 -3.695 15.445 1 80.06 58 LYS B N 1
ATOM 1521 C CA . LYS B 1 58 ? 17.438 -2.709 15.32 1 80.06 58 LYS B CA 1
ATOM 1522 C C . LYS B 1 58 ? 16.078 -3.385 15.133 1 80.06 58 LYS B C 1
ATOM 1524 O O . LYS B 1 58 ? 15.102 -3.008 15.773 1 80.06 58 LYS B O 1
ATOM 1529 N N . TRP B 1 59 ? 16.125 -4.48 14.172 1 86.94 59 TRP B N 1
ATOM 1530 C CA . TRP B 1 59 ? 14.906 -5.23 13.883 1 86.94 59 TRP B CA 1
ATOM 1531 C C . TRP B 1 59 ? 15.18 -6.73 13.875 1 86.94 59 TRP B C 1
ATOM 1533 O O . TRP B 1 59 ? 15.625 -7.277 12.867 1 86.94 59 TRP B O 1
ATOM 1543 N N . SER B 1 60 ? 14.836 -7.379 14.922 1 89.44 60 SER B N 1
ATOM 1544 C CA . SER B 1 60 ? 15.211 -8.766 15.164 1 89.44 60 SER B CA 1
ATOM 1545 C C . SER B 1 60 ? 14.578 -9.695 14.125 1 89.44 60 SER B C 1
ATOM 1547 O O . SER B 1 60 ? 15.156 -10.719 13.766 1 89.44 60 SER B O 1
ATOM 1549 N N . ASP B 1 61 ? 13.414 -9.305 13.602 1 90.75 61 ASP B N 1
ATOM 1550 C CA . ASP B 1 61 ? 12.711 -10.195 12.68 1 90.75 61 ASP B CA 1
ATOM 1551 C C . ASP B 1 61 ? 12.977 -9.805 11.234 1 90.75 61 ASP B C 1
ATOM 1553 O O . ASP B 1 61 ? 12.258 -10.234 10.328 1 90.75 61 ASP B O 1
ATOM 1557 N N . SER B 1 62 ? 14.023 -9.062 11.086 1 93.75 62 SER B N 1
ATOM 1558 C CA . SER B 1 62 ? 14.336 -8.625 9.734 1 93.75 62 SER B CA 1
ATOM 1559 C C . SER B 1 62 ? 14.766 -9.805 8.859 1 93.75 62 SER B C 1
ATOM 1561 O O . SER B 1 62 ? 15.359 -10.766 9.352 1 93.75 62 SER B O 1
ATOM 1563 N N . LYS B 1 63 ? 14.344 -9.789 7.645 1 95.56 63 LYS B N 1
ATOM 1564 C CA . LYS B 1 63 ? 14.688 -10.805 6.656 1 95.56 63 LYS B CA 1
ATOM 1565 C C . LYS B 1 63 ? 14.797 -10.203 5.258 1 95.56 63 LYS B C 1
ATOM 1567 O O . LYS B 1 63 ? 13.953 -9.391 4.863 1 95.56 63 LYS B O 1
ATOM 1572 N N . GLN B 1 64 ? 15.883 -10.594 4.559 1 96.38 64 GLN B N 1
ATOM 1573 C CA . GLN B 1 64 ? 16.047 -10.141 3.184 1 96.38 64 GLN B CA 1
ATOM 1574 C C . GLN B 1 64 ? 15.062 -10.836 2.248 1 96.38 64 GLN B C 1
ATOM 1576 O O . GLN B 1 64 ? 15.461 -11.688 1.451 1 96.38 64 GLN B O 1
ATOM 1581 N N . LYS B 1 65 ? 13.836 -10.453 2.24 1 96.94 65 LYS B N 1
ATOM 1582 C CA . LYS B 1 65 ? 12.719 -11.164 1.624 1 96.94 65 LYS B CA 1
ATOM 1583 C C . LYS B 1 65 ? 12.867 -11.219 0.107 1 96.94 65 LYS B C 1
ATOM 1585 O O . LYS B 1 65 ? 12.594 -12.25 -0.513 1 96.94 65 LYS B O 1
ATOM 1590 N N . THR B 1 66 ? 13.375 -10.148 -0.51 1 97.5 66 THR B N 1
ATOM 1591 C CA . THR B 1 66 ? 13.383 -10.062 -1.966 1 97.5 66 THR B CA 1
ATOM 1592 C C . THR B 1 66 ? 14.453 -10.977 -2.555 1 97.5 66 THR B C 1
ATOM 1594 O O . THR B 1 66 ? 14.461 -11.242 -3.758 1 97.5 66 THR B O 1
ATOM 1597 N N . LYS B 1 67 ? 15.297 -11.523 -1.734 1 95.5 67 LYS B N 1
ATOM 1598 C CA . LYS B 1 67 ? 16.266 -12.508 -2.213 1 95.5 67 LYS B CA 1
ATOM 1599 C C . LYS B 1 67 ? 15.562 -13.742 -2.775 1 95.5 67 LYS B C 1
ATOM 1601 O O . LYS B 1 67 ? 16.078 -14.398 -3.676 1 95.5 67 LYS B O 1
ATOM 1606 N N . SER B 1 68 ? 14.438 -14.039 -2.268 1 96.75 68 SER B N 1
ATOM 1607 C CA . SER B 1 68 ? 13.68 -15.203 -2.715 1 96.75 68 SER B CA 1
ATOM 1608 C C . SER B 1 68 ? 13.062 -14.969 -4.09 1 96.75 68 SER B C 1
ATOM 1610 O O . SER B 1 68 ? 12.609 -15.914 -4.738 1 96.75 68 SER B O 1
ATOM 1612 N N . TRP B 1 69 ? 12.961 -13.68 -4.547 1 97.06 69 TRP B N 1
ATOM 1613 C CA . TRP B 1 69 ? 12.281 -13.328 -5.785 1 97.06 69 TRP B CA 1
ATOM 1614 C C . TRP B 1 69 ? 13.141 -13.672 -6.996 1 97.06 69 TRP B C 1
ATOM 1616 O O . TRP B 1 69 ? 13.914 -12.836 -7.473 1 97.06 69 TRP B O 1
ATOM 1626 N N . THR B 1 70 ? 12.922 -14.906 -7.449 1 91.81 70 THR B N 1
ATOM 1627 C CA . THR B 1 70 ? 13.617 -15.367 -8.648 1 91.81 70 THR B CA 1
ATOM 1628 C C . THR B 1 70 ? 12.617 -15.844 -9.695 1 91.81 70 THR B C 1
ATOM 1630 O O . THR B 1 70 ? 11.57 -16.391 -9.359 1 91.81 70 THR B O 1
ATOM 1633 N N . SER B 1 71 ? 12.867 -15.578 -10.961 1 86.5 71 SER B N 1
ATOM 1634 C CA . SER B 1 71 ? 11.953 -15.914 -12.055 1 86.5 71 SER B CA 1
ATOM 1635 C C . SER B 1 71 ? 11.719 -17.422 -12.133 1 86.5 71 SER B C 1
ATOM 1637 O O . SER B 1 71 ? 10.727 -17.859 -12.719 1 86.5 71 SER B O 1
ATOM 1639 N N . LYS B 1 72 ? 12.477 -18.172 -11.484 1 85.25 72 LYS B N 1
ATOM 1640 C CA . LYS B 1 72 ? 12.391 -19.625 -11.555 1 85.25 72 LYS B CA 1
ATOM 1641 C C . LYS B 1 72 ? 11.32 -20.172 -10.609 1 85.25 72 LYS B C 1
ATOM 1643 O O . LYS B 1 72 ? 10.734 -21.219 -10.859 1 85.25 72 LYS B O 1
ATOM 1648 N N . ASP B 1 73 ? 11.016 -19.422 -9.484 1 87 73 ASP B N 1
ATOM 1649 C CA . ASP B 1 73 ? 10.055 -19.891 -8.484 1 87 73 ASP B CA 1
ATOM 1650 C C . ASP B 1 73 ? 9.195 -18.734 -7.977 1 87 73 ASP B C 1
ATOM 1652 O O . ASP B 1 73 ? 9.312 -18.328 -6.816 1 87 73 ASP B O 1
ATOM 1656 N N . VAL B 1 74 ? 8.266 -18.359 -8.789 1 89.25 74 VAL B N 1
ATOM 1657 C CA . VAL B 1 74 ? 7.48 -17.156 -8.523 1 89.25 74 VAL B CA 1
ATOM 1658 C C . VAL B 1 74 ? 6.527 -17.406 -7.355 1 89.25 74 VAL B C 1
ATOM 1660 O O . VAL B 1 74 ? 6.211 -16.5 -6.59 1 89.25 74 VAL B O 1
ATOM 1663 N N . LYS B 1 75 ? 6.125 -18.594 -7.148 1 85.5 75 LYS B N 1
ATOM 1664 C CA . LYS B 1 75 ? 5.156 -18.922 -6.102 1 85.5 75 LYS B CA 1
ATOM 1665 C C . LYS B 1 75 ? 5.809 -18.875 -4.723 1 85.5 75 LYS B C 1
ATOM 1667 O O . LYS B 1 75 ? 5.113 -18.844 -3.703 1 85.5 75 LYS B O 1
ATOM 1672 N N . SER B 1 76 ? 7.18 -18.766 -4.688 1 91.25 76 SER B N 1
ATOM 1673 C CA . SER B 1 76 ? 7.906 -18.781 -3.422 1 91.25 76 SER B CA 1
ATOM 1674 C C . SER B 1 76 ? 8.391 -17.391 -3.031 1 91.25 76 SER B C 1
ATOM 1676 O O . SER B 1 76 ? 9.242 -17.25 -2.148 1 91.25 76 SER B O 1
ATOM 1678 N N . PHE B 1 77 ? 7.875 -16.391 -3.703 1 97 77 PHE B N 1
ATOM 1679 C CA . PHE B 1 77 ? 8.281 -15.023 -3.381 1 97 77 PHE B CA 1
ATOM 1680 C C . PHE B 1 77 ? 7.871 -14.656 -1.96 1 97 77 PHE B C 1
ATOM 1682 O O . PHE B 1 77 ? 6.68 -14.555 -1.662 1 97 77 PHE B O 1
ATOM 1689 N N . ASP B 1 78 ? 8.836 -14.398 -1.099 1 97.31 78 ASP B N 1
ATOM 1690 C CA . ASP B 1 78 ? 8.547 -14 0.276 1 97.31 78 ASP B CA 1
ATOM 1691 C C . ASP B 1 78 ? 7.902 -12.617 0.322 1 97.31 78 ASP B C 1
ATOM 1693 O O . ASP B 1 78 ? 8.336 -11.695 -0.374 1 97.31 78 ASP B O 1
ATOM 1697 N N . GLY B 1 79 ? 6.852 -12.578 1.074 1 98.31 79 GLY B N 1
ATOM 1698 C CA . GLY B 1 79 ? 6.203 -11.297 1.307 1 98.31 79 GLY B CA 1
ATOM 1699 C C . GLY B 1 79 ? 5.215 -10.922 0.218 1 98.31 79 GLY B C 1
ATOM 1700 O O . GLY B 1 79 ? 4.625 -9.836 0.253 1 98.31 79 GLY B O 1
ATOM 1701 N N . VAL B 1 80 ? 5.023 -11.797 -0.8 1 98.19 80 VAL B N 1
ATOM 1702 C CA . VAL B 1 80 ? 4.141 -11.5 -1.923 1 98.19 80 VAL B CA 1
ATOM 1703 C C . VAL B 1 80 ? 2.939 -12.445 -1.896 1 98.19 80 VAL B C 1
ATOM 1705 O O . VAL B 1 80 ? 3.088 -13.641 -1.647 1 98.19 80 VAL B O 1
ATOM 1708 N N . VAL B 1 81 ? 1.748 -11.906 -2.076 1 96.62 81 VAL B N 1
ATOM 1709 C CA . VAL B 1 81 ? 0.555 -12.727 -2.26 1 96.62 81 VAL B CA 1
ATOM 1710 C C . VAL B 1 81 ? -0.103 -12.398 -3.596 1 96.62 81 VAL B C 1
ATOM 1712 O O . VAL B 1 81 ? -0.336 -11.227 -3.906 1 96.62 81 VAL B O 1
ATOM 1715 N N . PHE B 1 82 ? -0.347 -13.391 -4.367 1 94.69 82 PHE B N 1
ATOM 1716 C CA . PHE B 1 82 ? -1.071 -13.297 -5.629 1 94.69 82 PHE B CA 1
ATOM 1717 C C . PHE B 1 82 ? -2.539 -13.656 -5.438 1 94.69 82 PHE B C 1
ATOM 1719 O O . PHE B 1 82 ? -2.869 -14.547 -4.645 1 94.69 82 PHE B O 1
ATOM 1726 N N . ASP B 1 83 ? -3.314 -12.898 -6.125 1 92.69 83 ASP B N 1
ATOM 1727 C CA . ASP B 1 83 ? -4.711 -13.328 -6.195 1 92.69 83 ASP B CA 1
ATOM 1728 C C . ASP B 1 83 ? -4.84 -14.664 -6.922 1 92.69 83 ASP B C 1
ATOM 1730 O O . ASP B 1 83 ? -4.316 -14.828 -8.023 1 92.69 83 ASP B O 1
ATOM 1734 N N . ASN B 1 84 ? -5.562 -15.477 -6.375 1 89.25 84 ASN B N 1
ATOM 1735 C CA . ASN B 1 84 ? -5.637 -16.828 -6.902 1 89.25 84 ASN B CA 1
ATOM 1736 C C . ASN B 1 84 ? -6.445 -16.891 -8.195 1 89.25 84 ASN B C 1
ATOM 1738 O O . ASN B 1 84 ? -6.219 -17.75 -9.039 1 89.25 84 ASN B O 1
ATOM 1742 N N . ASP B 1 85 ? -7.305 -15.969 -8.352 1 87.5 85 ASP B N 1
ATOM 1743 C CA . ASP B 1 85 ? -8.188 -15.992 -9.508 1 87.5 85 ASP B CA 1
ATOM 1744 C C . ASP B 1 85 ? -7.598 -15.195 -10.672 1 87.5 85 ASP B C 1
ATOM 1746 O O . ASP B 1 85 ? -7.691 -15.602 -11.828 1 87.5 85 ASP B O 1
ATOM 1750 N N . THR B 1 86 ? -6.941 -14.109 -10.359 1 90.19 86 THR B N 1
ATOM 1751 C CA . THR B 1 86 ? -6.543 -13.18 -11.414 1 90.19 86 THR B CA 1
ATOM 1752 C C . THR B 1 86 ? -5.031 -13.188 -11.602 1 90.19 86 THR B C 1
ATOM 1754 O O . THR B 1 86 ? -4.523 -12.742 -12.633 1 90.19 86 THR B O 1
ATOM 1757 N N . GLY B 1 87 ? -4.363 -13.625 -10.586 1 93.19 87 GLY B N 1
ATOM 1758 C CA . GLY B 1 87 ? -2.912 -13.688 -10.68 1 93.19 87 GLY B CA 1
ATOM 1759 C C . GLY B 1 87 ? -2.24 -12.359 -10.391 1 93.19 87 GLY B C 1
ATOM 1760 O O . GLY B 1 87 ? -1.023 -12.227 -10.539 1 93.19 87 GLY B O 1
ATOM 1761 N N . VAL B 1 88 ? -2.988 -11.336 -9.953 1 94.62 88 VAL B N 1
ATOM 1762 C CA . VAL B 1 88 ? -2.395 -10.031 -9.664 1 94.62 88 VAL B CA 1
ATOM 1763 C C . VAL B 1 88 ? -1.889 -10.008 -8.227 1 94.62 88 VAL B C 1
ATOM 1765 O O . VAL B 1 88 ? -2.346 -10.781 -7.383 1 94.62 88 VAL B O 1
ATOM 1768 N N . VAL B 1 89 ? -0.944 -9.117 -7.992 1 96.5 89 VAL B N 1
ATOM 1769 C CA . VAL B 1 89 ? -0.405 -8.961 -6.645 1 96.5 89 VAL B CA 1
ATOM 1770 C C . VAL B 1 89 ? -1.383 -8.172 -5.785 1 96.5 89 VAL B C 1
ATOM 1772 O O . VAL B 1 89 ? -1.773 -7.055 -6.145 1 96.5 89 VAL B O 1
ATOM 1775 N N . THR B 1 90 ? -1.729 -8.719 -4.613 1 96.44 90 THR B N 1
ATOM 1776 C CA . THR B 1 90 ? -2.662 -8.023 -3.734 1 96.44 90 THR B CA 1
ATOM 1777 C C . THR B 1 90 ? -1.982 -7.633 -2.424 1 96.44 90 THR B C 1
ATOM 1779 O O . THR B 1 90 ? -2.48 -6.773 -1.691 1 96.44 90 THR B O 1
ATOM 1782 N N . LYS B 1 91 ? -0.857 -8.305 -2.088 1 97.94 91 LYS B N 1
ATOM 1783 C CA . LYS B 1 91 ? -0.156 -8.008 -0.84 1 97.94 91 LYS B CA 1
ATOM 1784 C C . LYS B 1 91 ? 1.354 -7.965 -1.056 1 97.94 91 LYS B C 1
ATOM 1786 O O . LYS B 1 91 ? 1.917 -8.828 -1.733 1 97.94 91 LYS B O 1
ATOM 1791 N N . LEU B 1 92 ? 2.004 -6.914 -0.573 1 98.56 92 LEU B N 1
ATOM 1792 C CA . LEU B 1 92 ? 3.451 -6.809 -0.412 1 98.56 92 LEU B CA 1
ATOM 1793 C C . LEU B 1 92 ? 3.816 -6.535 1.043 1 98.56 92 LEU B C 1
ATOM 1795 O O . LEU B 1 92 ? 3.705 -5.398 1.511 1 98.56 92 LEU B O 1
ATOM 1799 N N . ASP B 1 93 ? 4.117 -7.535 1.75 1 98.44 93 ASP B N 1
ATOM 1800 C CA . ASP B 1 93 ? 4.59 -7.406 3.125 1 98.44 93 ASP B CA 1
ATOM 1801 C C . ASP B 1 93 ? 6.117 -7.418 3.186 1 98.44 93 ASP B C 1
ATOM 1803 O O . ASP B 1 93 ? 6.73 -8.484 3.244 1 98.44 93 ASP B O 1
ATOM 1807 N N . LEU B 1 94 ? 6.695 -6.25 3.205 1 97.88 94 LEU B N 1
ATOM 1808 C CA . LEU B 1 94 ? 8.148 -6.102 3.189 1 97.88 94 LEU B CA 1
ATOM 1809 C C . LEU B 1 94 ? 8.633 -5.395 4.453 1 97.88 94 LEU B C 1
ATOM 1811 O O . LEU B 1 94 ? 9.586 -4.617 4.402 1 97.88 94 LEU B O 1
ATOM 1815 N N . LEU B 1 95 ? 7.863 -5.609 5.484 1 96.12 95 LEU B N 1
ATOM 1816 C CA . LEU B 1 95 ? 8.297 -5.133 6.793 1 96.12 95 LEU B CA 1
ATOM 1817 C C . LEU B 1 95 ? 9.695 -5.652 7.121 1 96.12 95 LEU B C 1
ATOM 1819 O O . LEU B 1 95 ? 9.938 -6.859 7.07 1 96.12 95 LEU B O 1
ATOM 1823 N N . GLY B 1 96 ? 10.578 -4.766 7.375 1 94.94 96 GLY B N 1
ATOM 1824 C CA . GLY B 1 96 ? 11.914 -5.16 7.789 1 94.94 96 GLY B CA 1
ATOM 1825 C C . GLY B 1 96 ? 12.633 -5.996 6.75 1 94.94 96 GLY B C 1
ATOM 1826 O O . GLY B 1 96 ? 13.258 -7.004 7.086 1 94.94 96 GLY B O 1
ATOM 1827 N N . ALA B 1 97 ? 12.555 -5.656 5.508 1 96.88 97 ALA B N 1
ATOM 1828 C CA . ALA B 1 97 ? 13.086 -6.48 4.43 1 96.88 97 ALA B CA 1
ATOM 1829 C C . ALA B 1 97 ? 14.516 -6.062 4.074 1 96.88 97 ALA B C 1
ATOM 1831 O O . ALA B 1 97 ? 15.102 -6.582 3.123 1 96.88 97 ALA B O 1
ATOM 1832 N N . CYS B 1 98 ? 15.062 -5.09 4.766 1 96.69 98 CYS B N 1
ATOM 1833 C CA . CYS B 1 98 ? 16.438 -4.648 4.609 1 96.69 98 CYS B CA 1
ATOM 1834 C C . CYS B 1 98 ? 16.641 -3.947 3.271 1 96.69 98 CYS B C 1
ATOM 1836 O O . CYS B 1 98 ? 17.703 -4.051 2.664 1 96.69 98 CYS B O 1
ATOM 1838 N N . LEU B 1 99 ? 15.633 -3.305 2.752 1 96.44 99 LEU B N 1
ATOM 1839 C CA . LEU B 1 99 ? 15.672 -2.574 1.49 1 96.44 99 LEU B CA 1
ATOM 1840 C C . LEU B 1 99 ? 16.281 -1.191 1.686 1 96.44 99 LEU B C 1
ATOM 1842 O O . LEU B 1 99 ? 16.172 -0.601 2.762 1 96.44 99 LEU B O 1
ATOM 1846 N N . SER B 1 100 ? 16.906 -0.775 0.699 1 94.94 100 SER B N 1
ATOM 1847 C CA . SER B 1 100 ? 17.516 0.553 0.74 1 94.94 100 SER B CA 1
ATOM 1848 C C . SER B 1 100 ? 17.25 1.317 -0.554 1 94.94 100 SER B C 1
ATOM 1850 O O . SER B 1 100 ? 16.875 0.724 -1.567 1 94.94 100 SER B O 1
ATOM 1852 N N . GLY B 1 101 ? 17.422 2.73 -0.436 1 93.94 101 GLY B N 1
ATOM 1853 C CA . GLY B 1 101 ? 17.25 3.59 -1.596 1 93.94 101 GLY B CA 1
ATOM 1854 C C . GLY B 1 101 ? 16.188 4.652 -1.394 1 93.94 101 GLY B C 1
ATOM 1855 O O . GLY B 1 101 ? 15.805 4.957 -0.259 1 93.94 101 GLY B O 1
ATOM 1856 N N . THR B 1 102 ? 15.836 5.258 -2.5 1 92.06 102 THR B N 1
ATOM 1857 C CA . THR B 1 102 ? 14.844 6.324 -2.463 1 92.06 102 THR B CA 1
ATOM 1858 C C . THR B 1 102 ? 13.555 5.895 -3.168 1 92.06 102 THR B C 1
ATOM 1860 O O . THR B 1 102 ? 13.594 5.445 -4.316 1 92.06 102 THR B O 1
ATOM 1863 N N . LEU B 1 103 ? 12.508 6 -2.414 1 93.44 103 LEU B N 1
ATOM 1864 C CA . LEU B 1 103 ? 11.227 5.711 -3.047 1 93.44 103 LEU B CA 1
ATOM 1865 C C . LEU B 1 103 ? 10.727 6.91 -3.848 1 93.44 103 LEU B C 1
ATOM 1867 O O . LEU B 1 103 ? 10.234 7.883 -3.273 1 93.44 103 LEU B O 1
ATOM 1871 N N . ARG B 1 104 ? 10.836 6.797 -5.109 1 92.62 104 ARG B N 1
ATOM 1872 C CA . ARG B 1 104 ? 10.414 7.859 -6.02 1 92.62 104 ARG B CA 1
ATOM 1873 C C . ARG B 1 104 ? 8.977 7.637 -6.488 1 92.62 104 ARG B C 1
ATOM 1875 O O . ARG B 1 104 ? 8.477 6.512 -6.465 1 92.62 104 ARG B O 1
ATOM 1882 N N . ALA B 1 105 ? 8.375 8.734 -6.938 1 93.5 105 ALA B N 1
ATOM 1883 C CA . ALA B 1 105 ? 6.977 8.703 -7.355 1 93.5 105 ALA B CA 1
ATOM 1884 C C . ALA B 1 105 ? 6.789 7.816 -8.586 1 93.5 105 ALA B C 1
ATOM 1886 O O . ALA B 1 105 ? 5.691 7.301 -8.82 1 93.5 105 ALA B O 1
ATOM 1887 N N . ASN B 1 106 ? 7.852 7.668 -9.336 1 94.69 106 ASN B N 1
ATOM 1888 C CA . ASN B 1 106 ? 7.742 6.863 -10.547 1 94.69 106 ASN B CA 1
ATOM 1889 C C . ASN B 1 106 ? 8.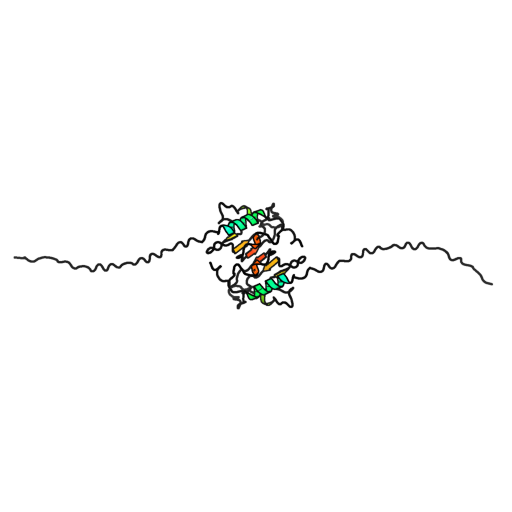234 5.438 -10.32 1 94.69 106 ASN B C 1
ATOM 1891 O O . ASN B 1 106 ? 8.484 4.703 -11.273 1 94.69 106 ASN B O 1
ATOM 1895 N N . SER B 1 107 ? 8.328 5.016 -9.109 1 96.12 107 SER B N 1
ATOM 1896 C CA . SER B 1 107 ? 8.734 3.65 -8.781 1 96.12 107 SER B CA 1
ATOM 1897 C C . SER B 1 107 ? 7.777 2.631 -9.391 1 96.12 107 SER B C 1
ATOM 1899 O O . SER B 1 107 ? 6.582 2.898 -9.531 1 96.12 107 SER B O 1
ATOM 1901 N N . SER B 1 108 ? 8.273 1.434 -9.688 1 97.81 108 SER B N 1
ATOM 1902 C CA . SER B 1 108 ? 7.449 0.343 -10.188 1 97.81 108 SER B CA 1
ATOM 1903 C C . SER B 1 108 ? 6.391 -0.067 -9.172 1 97.81 108 SER B C 1
ATOM 1905 O O . SER B 1 108 ? 5.34 -0.599 -9.539 1 97.81 108 SER B O 1
ATOM 1907 N N . LEU B 1 109 ? 6.613 0.261 -7.918 1 97.5 109 LEU B N 1
ATOM 1908 C CA . LEU B 1 109 ? 5.676 -0.037 -6.84 1 97.5 109 LEU B CA 1
ATOM 1909 C C . LEU B 1 109 ? 4.277 0.473 -7.18 1 97.5 109 LEU B C 1
ATOM 1911 O O . LEU B 1 109 ? 3.283 -0.191 -6.883 1 97.5 109 LEU B O 1
ATOM 1915 N N . PHE B 1 110 ? 4.262 1.567 -7.781 1 97.25 110 PHE B N 1
ATOM 1916 C CA . PHE B 1 110 ? 2.986 2.254 -7.938 1 97.25 110 PHE B CA 1
ATOM 1917 C C . PHE B 1 110 ? 2.289 1.813 -9.219 1 97.25 110 PHE B C 1
ATOM 1919 O O . PHE B 1 110 ? 1.266 2.383 -9.602 1 97.25 110 PHE B O 1
ATOM 1926 N N . ARG B 1 111 ? 2.844 0.746 -9.781 1 97.44 111 ARG B N 1
ATOM 1927 C CA . ARG B 1 111 ? 2.186 0.117 -10.922 1 97.44 111 ARG B CA 1
ATOM 1928 C C . ARG B 1 111 ? 1.333 -1.066 -10.477 1 97.44 111 ARG B C 1
ATOM 1930 O O . ARG B 1 111 ? 0.636 -1.676 -11.289 1 97.44 111 ARG B O 1
ATOM 1937 N N . PHE B 1 112 ? 1.376 -1.403 -9.188 1 97.06 112 PHE B N 1
ATOM 1938 C CA . PHE B 1 112 ? 0.47 -2.404 -8.641 1 97.06 112 PHE B CA 1
ATOM 1939 C C . PHE B 1 112 ? -0.897 -1.798 -8.352 1 97.06 112 PHE B C 1
ATOM 1941 O O . PHE B 1 112 ? -1.124 -1.249 -7.27 1 97.06 112 PHE B O 1
ATOM 1948 N N . HIS B 1 113 ? -1.842 -2.072 -9.227 1 95.44 113 HIS B N 1
ATOM 1949 C CA . HIS B 1 113 ? -3.117 -1.37 -9.133 1 95.44 113 HIS B CA 1
ATOM 1950 C C . HIS B 1 113 ? -4.176 -2.238 -8.453 1 95.44 113 HIS B C 1
ATOM 1952 O O . HIS B 1 113 ? -5.371 -1.955 -8.555 1 95.44 113 HIS B O 1
ATOM 1958 N N . HIS B 1 114 ? -3.73 -3.25 -7.727 1 94.44 114 HIS B N 1
ATOM 1959 C CA . HIS B 1 114 ? -4.676 -4.09 -7.004 1 94.44 114 HIS B CA 1
ATOM 1960 C C . HIS B 1 114 ? -4.191 -4.379 -5.586 1 94.44 114 HIS B C 1
ATOM 1962 O O . HIS B 1 114 ? -4.734 -5.254 -4.906 1 94.44 114 HIS B O 1
ATOM 1968 N N . LEU B 1 115 ? -3.201 -3.631 -5.156 1 96.5 115 LEU B N 1
ATOM 1969 C CA . LEU B 1 115 ? -2.682 -3.824 -3.807 1 96.5 115 LEU B CA 1
ATOM 1970 C C . LEU B 1 115 ? -3.752 -3.529 -2.762 1 96.5 115 LEU B C 1
ATOM 1972 O O . LEU B 1 115 ? -4.453 -2.52 -2.854 1 96.5 115 LEU B O 1
ATOM 1976 N N . ARG B 1 116 ? -3.83 -4.367 -1.815 1 96.31 116 ARG B N 1
ATOM 1977 C CA . ARG B 1 116 ? -4.707 -4.191 -0.664 1 96.31 116 ARG B CA 1
ATOM 1978 C C . ARG B 1 116 ? -3.902 -4.016 0.619 1 96.31 116 ARG B C 1
ATOM 1980 O O . ARG B 1 116 ? -4.414 -3.496 1.613 1 96.31 116 ARG B O 1
ATOM 1987 N N . TYR B 1 117 ? -2.676 -4.523 0.526 1 98.19 117 TYR B N 1
ATOM 1988 C CA . TYR B 1 117 ? -1.769 -4.422 1.663 1 98.19 117 TYR B CA 1
ATOM 1989 C C . TYR B 1 117 ? -0.352 -4.102 1.203 1 98.19 117 TYR B C 1
ATOM 1991 O O . TYR B 1 117 ? 0.132 -4.664 0.218 1 98.19 117 TYR B O 1
ATOM 1999 N N . LEU B 1 118 ? 0.248 -3.146 1.857 1 98.25 118 LEU B N 1
ATOM 2000 C CA . LEU B 1 118 ? 1.639 -2.756 1.655 1 98.25 118 LEU B CA 1
ATOM 2001 C C . LEU B 1 118 ? 2.293 -2.371 2.979 1 98.25 118 LEU B C 1
ATOM 2003 O O . LEU B 1 118 ? 1.723 -1.605 3.758 1 98.25 118 LEU B O 1
ATOM 2007 N N . ASP B 1 119 ? 3.383 -2.908 3.277 1 98.38 119 ASP B N 1
ATOM 2008 C CA . ASP B 1 119 ? 4.164 -2.49 4.438 1 98.38 119 ASP B CA 1
ATOM 2009 C C . ASP B 1 119 ? 5.648 -2.395 4.094 1 98.38 119 ASP B C 1
ATOM 2011 O O . ASP B 1 119 ? 6.309 -3.414 3.881 1 98.38 119 ASP B O 1
ATOM 2015 N N . LEU B 1 120 ? 6.156 -1.188 3.98 1 96.94 120 LEU B N 1
ATOM 2016 C CA . LEU B 1 120 ? 7.566 -0.937 3.719 1 96.94 120 LEU B CA 1
ATOM 2017 C C . LEU B 1 120 ? 8.273 -0.432 4.973 1 96.94 120 LEU B C 1
ATOM 2019 O O . LEU B 1 120 ? 9.359 0.138 4.891 1 96.94 120 LEU B O 1
ATOM 2023 N N . SER B 1 121 ? 7.637 -0.666 6.141 1 94 121 SER B N 1
ATOM 2024 C CA . SER B 1 121 ? 8.195 -0.14 7.383 1 94 121 SER B CA 1
ATOM 2025 C C . SER B 1 121 ? 9.508 -0.83 7.734 1 94 121 SER B C 1
ATOM 2027 O O . SER B 1 121 ? 9.758 -1.953 7.293 1 94 121 SER B O 1
ATOM 2029 N N . TYR B 1 122 ? 10.289 -0.119 8.469 1 92.56 122 TYR B N 1
ATOM 2030 C CA . TYR B 1 122 ? 11.523 -0.647 9.031 1 92.56 122 TYR B CA 1
ATOM 2031 C C . TYR B 1 122 ? 12.484 -1.067 7.93 1 92.56 122 TYR B C 1
ATOM 2033 O O . TYR B 1 122 ? 13.008 -2.188 7.941 1 92.56 122 TYR B O 1
ATOM 2041 N N . ASN B 1 123 ? 12.703 -0.226 6.988 1 94.69 123 ASN B N 1
ATOM 2042 C CA . ASN B 1 123 ? 13.719 -0.318 5.949 1 94.69 123 ASN B CA 1
ATOM 2043 C C . ASN B 1 123 ? 14.602 0.93 5.914 1 94.69 123 ASN B C 1
ATOM 2045 O O . ASN B 1 123 ? 14.461 1.814 6.762 1 94.69 123 ASN B O 1
ATOM 2049 N N . TYR B 1 124 ? 15.492 0.917 5.004 1 90.31 124 TYR B N 1
ATOM 2050 C CA . TYR B 1 124 ? 16.484 1.989 4.953 1 90.31 124 TYR B CA 1
ATOM 2051 C C . TYR B 1 124 ? 16.188 2.939 3.797 1 90.31 124 TYR B C 1
ATOM 2053 O O . TYR B 1 124 ? 17.094 3.271 3.02 1 90.31 124 TYR B O 1
ATOM 2061 N N . PHE B 1 125 ? 14.961 3.381 3.703 1 89.75 125 PHE B N 1
ATOM 2062 C CA . PHE B 1 125 ? 14.602 4.309 2.639 1 89.75 125 PHE B CA 1
ATOM 2063 C C . PHE B 1 125 ? 14.984 5.734 3.006 1 89.75 125 PHE B C 1
ATOM 2065 O O . PHE B 1 125 ? 14.883 6.133 4.168 1 89.75 125 PHE B O 1
ATOM 2072 N N . ASP B 1 126 ? 15.398 6.414 2.039 1 84.31 126 ASP B N 1
ATOM 2073 C CA . ASP B 1 126 ? 15.672 7.836 2.219 1 84.31 126 ASP B CA 1
ATOM 2074 C C . ASP B 1 126 ? 14.383 8.625 2.422 1 84.31 126 ASP B C 1
ATOM 2076 O O . ASP B 1 126 ? 13.297 8.141 2.096 1 84.31 126 ASP B O 1
ATOM 2080 N N . SER B 1 127 ? 14.523 9.766 3.146 1 67.62 127 SER B N 1
ATOM 2081 C CA . SER B 1 127 ? 13.359 10.633 3.309 1 67.62 127 SER B CA 1
ATOM 2082 C C . SER B 1 127 ? 12.742 10.992 1.961 1 67.62 127 SER B C 1
ATOM 2084 O O . SER B 1 127 ? 13.406 10.914 0.927 1 67.62 127 SER B O 1
ATOM 2086 N N . LEU B 1 128 ? 11.289 11.031 1.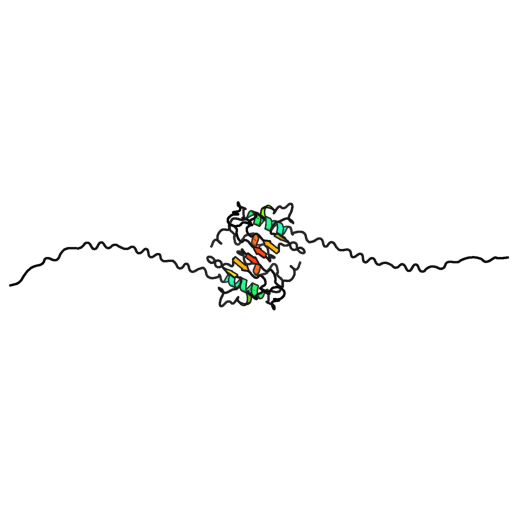777 1 60.59 128 LEU B N 1
ATOM 2087 C CA . LEU B 1 128 ? 10.586 11.43 0.557 1 60.59 128 LEU B CA 1
ATOM 2088 C C . LEU B 1 128 ? 11.18 12.711 -0.016 1 60.59 128 LEU B C 1
ATOM 2090 O O . LEU B 1 128 ? 11.523 13.625 0.731 1 60.59 128 LEU B O 1
ATOM 2094 N N . SER B 1 129 ? 12.375 12.594 -0.719 1 45.31 129 SER B N 1
ATOM 2095 C CA . SER B 1 129 ? 12.969 13.805 -1.272 1 45.31 129 SER B CA 1
ATOM 2096 C C . SER B 1 129 ? 11.898 14.734 -1.836 1 45.31 129 SER B C 1
ATOM 2098 O O . SER B 1 129 ? 10.922 14.281 -2.436 1 45.31 129 SER B O 1
ATOM 2100 N N . ALA B 1 130 ? 11.727 16.109 -1.268 1 37.78 130 ALA B N 1
ATOM 2101 C CA . ALA B 1 130 ? 11.062 17.203 -1.965 1 37.78 130 ALA B CA 1
ATOM 2102 C C . ALA B 1 130 ? 11.344 17.156 -3.463 1 37.78 130 ALA B C 1
ATOM 2104 O O . ALA B 1 130 ? 12.406 16.688 -3.885 1 37.78 130 ALA B O 1
#

Solvent-accessible surface area (backbone atoms only — not comparable to full-atom values): 15501 Å² total; per-residue (Å²): 138,82,69,93,71,88,76,83,78,80,77,71,78,73,72,70,73,72,71,74,69,74,74,74,68,72,70,74,68,72,61,38,60,72,34,67,70,49,50,51,38,51,52,52,37,51,70,64,31,53,72,54,86,65,58,49,90,83,38,72,80,45,43,64,34,68,74,47,62,39,94,88,43,67,91,60,26,51,45,56,40,60,35,53,77,66,7,43,49,30,33,40,52,40,54,22,24,23,33,30,44,68,75,47,64,81,40,51,70,53,68,52,43,52,57,44,31,34,31,52,48,70,45,52,57,49,75,77,73,122,143,82,86,80,79,78,88,76,79,82,77,73,81,75,76,73,73,75,72,75,70,75,74,74,69,72,71,76,70,73,61,38,58,73,35,65,70,49,50,52,38,52,52,51,35,50,69,66,31,52,72,54,84,66,57,48,91,81,37,74,81,45,43,66,34,66,76,47,60,39,93,88,42,67,91,58,26,51,44,56,39,59,35,52,76,66,7,43,52,30,34,40,54,40,54,22,23,23,34,30,43,68,75,47,65,82,39,49,68,54,68,52,43,54,57,44,32,32,30,51,47,69,46,54,57,49,74,76,74,123

Secondary structure (DSSP, 8-state):
-----------------------------------HHHHHHHHHHHHHS-B----TTT-TT---GGGG--TT-GGG-TTEEE-TTT--EEEEE-TT--BEE---TT-GGGG-TT-SEEE--SSEEPP---/-----------------------------------HHHHHHHHHHHHHS-B----TTT-TT---GGGG--TT-GGG-TTEEE-TTT--EEEEE-TT--BEE---TT-GGGG-TT-SEEE--SSEEPP---

Organism: Brassica napus (NCBI:txid3708)